Protein AF-S3ZEI2-F1 (afdb_monomer_lite)

pLDDT: mean 77.8, std 20.76, range [30.23, 98.12]

Radius of gyration: 17.3 Å; chains: 1; bounding box: 40×54×41 Å

InterPro domains:
  IPR011646 KAP family P-loop domain [PF07693] (16-183)
  IPR027417 P-loop containing nucleoside triphosphate hydrolase [G3DSA:3.40.50.300] (4-187)
  IPR027417 P-loop containing nucleoside triphosphate hydrolase [SSF52540] (7-181)

Foldseek 3Di:
DCVVVLVVVVVCQVDQFNLDEAEDEDDPPPCPVVVVVVSQVVQVPDQDDLQAAADGEAEDELAAAADPVVVLVSLLVRLDPVDVPDRNPNVVVVLVVLVVVPPPDDDPPDPDDDDDPPVVSSSSSVSLLQDDDPRYHYAQEYEYEALLNHNYQLLVVVVSQSCCNPRSSHHYYYYYYLVSHDPVSSVSVVVSVD

Structure (mmCIF, N/CA/C/O backbone):
data_AF-S3ZEI2-F1
#
_entry.id   AF-S3ZEI2-F1
#
loop_
_atom_site.group_PDB
_atom_site.id
_atom_site.type_symbol
_atom_site.label_atom_id
_atom_site.label_alt_id
_atom_site.label_comp_id
_atom_site.label_asym_id
_atom_site.label_entity_id
_atom_site.label_seq_id
_atom_site.pdbx_PDB_ins_code
_atom_site.Cartn_x
_atom_site.Cartn_y
_atom_site.Cartn_z
_atom_site.occupancy
_atom_site.B_iso_or_equiv
_atom_site.auth_seq_id
_atom_site.auth_comp_id
_atom_site.auth_asym_id
_atom_site.auth_atom_id
_atom_site.pdbx_PDB_model_num
ATOM 1 N N . MET A 1 1 ? 5.256 -22.773 3.264 1.00 59.56 1 MET A N 1
ATOM 2 C CA . MET A 1 1 ? 3.891 -22.680 3.836 1.00 59.56 1 MET A CA 1
ATOM 3 C C . MET A 1 1 ? 3.482 -21.210 3.737 1.00 59.56 1 MET A C 1
ATOM 5 O O . MET A 1 1 ? 4.326 -20.391 4.069 1.00 59.56 1 MET A O 1
ATOM 9 N N . ASN A 1 2 ? 2.295 -20.897 3.192 1.00 77.00 2 ASN A N 1
ATOM 10 C CA . ASN A 1 2 ? 1.832 -19.615 2.583 1.00 77.00 2 ASN A CA 1
ATOM 11 C C . ASN A 1 2 ? 1.878 -19.539 1.041 1.00 77.00 2 ASN A C 1
ATOM 13 O O . ASN A 1 2 ? 1.745 -18.453 0.486 1.00 77.00 2 ASN A O 1
ATOM 17 N N . THR A 1 3 ? 2.010 -20.669 0.335 1.00 86.50 3 THR A N 1
ATOM 18 C CA . THR A 1 3 ? 2.003 -20.697 -1.143 1.00 86.50 3 THR A CA 1
ATOM 19 C C . THR A 1 3 ? 0.732 -20.087 -1.726 1.00 86.50 3 THR A C 1
ATOM 21 O O . THR A 1 3 ? 0.837 -19.213 -2.565 1.00 86.50 3 THR A O 1
ATOM 24 N N . LEU A 1 4 ? -0.443 -20.398 -1.169 1.00 92.75 4 LEU A N 1
ATOM 25 C CA . LEU A 1 4 ? -1.720 -19.840 -1.636 1.00 92.75 4 LEU A CA 1
ATOM 26 C C . LEU A 1 4 ? -1.771 -18.302 -1.622 1.00 92.75 4 LEU A C 1
ATOM 28 O O . LEU A 1 4 ? -2.333 -17.702 -2.531 1.00 92.75 4 LEU A O 1
ATOM 32 N N . ILE A 1 5 ? -1.187 -17.659 -0.603 1.00 94.62 5 ILE A N 1
ATOM 33 C CA . ILE A 1 5 ? -1.159 -16.190 -0.518 1.00 94.62 5 ILE A CA 1
ATOM 34 C C . ILE A 1 5 ? -0.218 -15.632 -1.585 1.00 94.62 5 ILE A C 1
ATOM 36 O O . ILE A 1 5 ? -0.552 -14.659 -2.250 1.00 94.62 5 ILE A O 1
ATOM 40 N N . LEU A 1 6 ? 0.948 -16.254 -1.768 1.00 94.75 6 LEU A N 1
ATOM 41 C CA . LEU A 1 6 ? 1.910 -15.841 -2.788 1.00 94.75 6 LEU A CA 1
ATOM 42 C C . LEU A 1 6 ? 1.354 -16.042 -4.202 1.00 94.75 6 LEU A C 1
ATOM 44 O O . LEU A 1 6 ? 1.485 -15.145 -5.028 1.00 94.75 6 LEU A O 1
ATOM 48 N N . ASP A 1 7 ? 0.694 -17.170 -4.458 1.00 95.00 7 ASP A N 1
ATOM 49 C CA . ASP A 1 7 ? 0.053 -17.487 -5.735 1.00 95.00 7 ASP A CA 1
ATOM 50 C C . ASP A 1 7 ? -1.054 -16.477 -6.048 1.00 95.00 7 ASP A C 1
ATOM 52 O O . ASP A 1 7 ? -1.112 -15.947 -7.158 1.00 95.00 7 ASP A O 1
ATOM 56 N N . PHE A 1 8 ? -1.870 -16.130 -5.047 1.00 95.62 8 PHE A N 1
ATOM 57 C CA . PHE A 1 8 ? -2.861 -15.066 -5.178 1.00 95.62 8 PHE A CA 1
ATOM 58 C C . PHE A 1 8 ? -2.205 -13.716 -5.491 1.00 95.62 8 PHE A C 1
ATOM 60 O O . PHE A 1 8 ? -2.627 -13.047 -6.425 1.00 95.62 8 PHE A O 1
ATOM 67 N N . LEU A 1 9 ? -1.162 -13.310 -4.756 1.00 95.75 9 LEU A N 1
ATOM 68 C CA . LEU A 1 9 ? -0.471 -12.037 -5.000 1.00 95.75 9 LEU A CA 1
ATOM 69 C C . LEU A 1 9 ? 0.182 -11.987 -6.387 1.00 95.75 9 LEU A C 1
ATOM 71 O O . LEU A 1 9 ? 0.226 -10.925 -7.002 1.00 95.75 9 LEU A O 1
ATOM 75 N N . ASN A 1 10 ? 0.682 -13.120 -6.885 1.00 94.19 10 ASN A N 1
ATOM 76 C CA . ASN A 1 10 ? 1.213 -13.241 -8.243 1.00 94.19 10 ASN A CA 1
ATOM 77 C C . ASN A 1 10 ? 0.100 -13.044 -9.274 1.00 94.19 10 ASN A C 1
ATOM 79 O O . ASN A 1 10 ? 0.191 -12.134 -10.087 1.00 94.19 10 ASN A O 1
ATOM 83 N N . SER A 1 11 ? -0.978 -13.824 -9.169 1.00 94.12 11 SER A N 1
ATOM 84 C CA . SER A 1 11 ? -2.125 -13.708 -10.072 1.00 94.12 11 SER A CA 1
ATOM 85 C C . SER A 1 11 ? -2.772 -12.326 -10.017 1.00 94.12 11 SER A C 1
ATOM 87 O O . SER A 1 11 ? -3.274 -11.852 -11.031 1.00 94.12 11 SER A O 1
ATOM 89 N N . TYR A 1 12 ? -2.790 -11.695 -8.842 1.00 95.12 12 TYR A N 1
ATOM 90 C CA . TYR A 1 12 ? -3.303 -10.347 -8.675 1.00 95.12 12 TYR A CA 1
ATOM 91 C C . TYR A 1 12 ? -2.400 -9.343 -9.385 1.00 95.12 12 TYR A C 1
ATOM 93 O O . TYR A 1 12 ? -2.922 -8.557 -10.150 1.00 95.12 12 TYR A O 1
ATOM 101 N N . ALA A 1 13 ? -1.074 -9.412 -9.219 1.00 92.00 13 ALA A N 1
ATOM 102 C CA . ALA A 1 13 ? -0.134 -8.524 -9.911 1.00 92.00 13 ALA A CA 1
ATOM 103 C C . ALA A 1 13 ? -0.146 -8.668 -11.447 1.00 92.00 13 ALA A C 1
ATOM 105 O O . ALA A 1 13 ? 0.191 -7.711 -12.142 1.00 92.00 13 ALA A O 1
ATOM 106 N N . ASP A 1 14 ? -0.529 -9.839 -11.963 1.00 90.00 14 ASP A N 1
ATOM 107 C CA . ASP A 1 14 ? -0.661 -10.101 -13.402 1.00 90.00 14 ASP A CA 1
ATOM 108 C C . ASP A 1 14 ? -2.002 -9.594 -13.982 1.00 90.00 14 ASP A C 1
ATOM 110 O O . ASP A 1 14 ? -2.184 -9.568 -15.202 1.00 90.00 14 ASP A O 1
ATOM 114 N N . ASN A 1 15 ? -2.955 -9.179 -13.137 1.00 87.94 15 ASN A N 1
ATOM 115 C CA . ASN A 1 15 ? -4.236 -8.640 -13.588 1.00 87.94 15 ASN A CA 1
ATOM 116 C C . ASN A 1 15 ? -4.053 -7.227 -14.167 1.00 87.94 15 ASN A C 1
ATOM 118 O O . ASN A 1 15 ? -3.676 -6.286 -13.485 1.00 87.94 15 ASN A O 1
ATOM 122 N N . THR A 1 16 ? -4.382 -7.015 -15.438 1.00 80.88 16 THR A N 1
ATOM 123 C CA . THR A 1 16 ? -4.197 -5.700 -16.079 1.00 80.88 16 THR A CA 1
ATOM 124 C C . THR A 1 16 ? -5.147 -4.606 -15.569 1.00 80.88 16 THR A C 1
ATOM 126 O O . THR A 1 16 ? -4.925 -3.422 -15.834 1.00 80.88 16 THR A O 1
ATOM 129 N N . ASN A 1 17 ? -6.233 -4.979 -14.888 1.00 80.69 17 ASN A N 1
ATOM 130 C CA . ASN A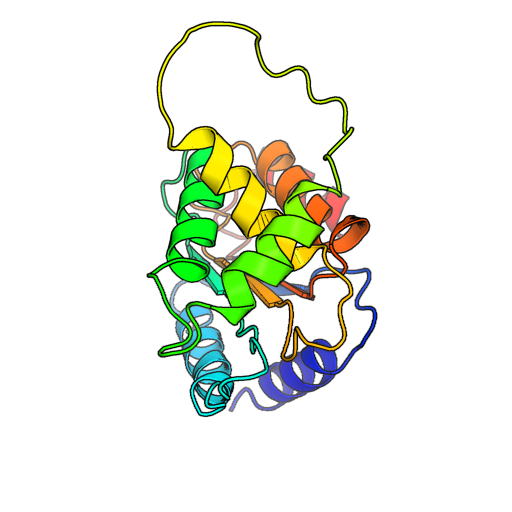 1 17 ? -7.253 -4.053 -14.399 1.00 80.69 17 ASN A CA 1
ATOM 131 C C . ASN A 1 17 ? -7.830 -4.565 -13.066 1.00 80.69 17 ASN A C 1
ATOM 133 O O . ASN A 1 17 ? -8.882 -5.209 -13.068 1.00 80.69 17 ASN A O 1
ATOM 137 N N . PRO A 1 18 ? -7.133 -4.342 -11.936 1.00 81.19 18 PRO A N 1
ATOM 138 C CA . PRO A 1 18 ? -7.527 -4.904 -10.653 1.00 81.19 18 PRO A CA 1
ATOM 139 C C . PRO A 1 18 ? -8.887 -4.400 -10.174 1.00 81.19 18 PRO A C 1
ATOM 141 O O . PRO A 1 18 ? -9.652 -5.216 -9.696 1.00 81.19 18 PRO A O 1
ATOM 144 N N . GLN A 1 19 ? -9.225 -3.110 -10.306 1.00 88.12 19 GLN A N 1
ATOM 145 C CA . GLN A 1 19 ? -10.505 -2.503 -9.863 1.00 88.12 19 GLN A CA 1
ATOM 146 C C . GLN A 1 19 ? -10.908 -2.719 -8.389 1.00 88.12 19 GLN A C 1
ATOM 148 O O . GLN A 1 19 ? -11.957 -2.244 -7.970 1.00 88.12 19 GLN A O 1
ATOM 153 N N . TYR A 1 20 ? -10.094 -3.407 -7.592 1.00 92.69 20 TYR A N 1
ATOM 154 C CA . TYR A 1 20 ? -10.297 -3.623 -6.165 1.00 92.69 20 TYR A CA 1
ATOM 155 C C . TYR A 1 20 ? -8.954 -3.622 -5.437 1.00 92.69 20 TYR A C 1
ATOM 157 O O . TYR A 1 20 ? -7.922 -3.970 -6.021 1.00 92.69 20 TYR A O 1
ATOM 165 N N . ALA A 1 21 ? -8.976 -3.279 -4.149 1.00 94.62 21 ALA A N 1
ATOM 166 C CA . ALA A 1 21 ? -7.865 -3.490 -3.224 1.00 94.62 21 ALA A CA 1
ATOM 167 C C . ALA A 1 21 ? -8.009 -4.832 -2.491 1.00 94.62 21 ALA A C 1
ATOM 169 O O . ALA A 1 21 ? -9.107 -5.361 -2.322 1.00 94.62 21 ALA A O 1
ATOM 170 N N . VAL A 1 22 ? -6.894 -5.379 -2.011 1.00 95.62 22 VAL A N 1
ATOM 171 C CA . VAL A 1 22 ? -6.867 -6.625 -1.235 1.00 95.62 22 VAL A CA 1
ATOM 172 C C . VAL A 1 22 ? -6.372 -6.348 0.172 1.00 95.62 22 VAL A C 1
ATOM 174 O O . VAL A 1 22 ? -5.346 -5.703 0.354 1.00 95.62 22 VAL A O 1
ATOM 177 N N . MET A 1 23 ? -7.041 -6.906 1.182 1.00 95.50 23 MET A N 1
ATOM 178 C CA . MET A 1 23 ? -6.566 -6.828 2.562 1.00 95.50 23 MET A CA 1
ATOM 179 C C . MET A 1 23 ? -5.891 -8.131 3.016 1.00 95.50 23 MET A C 1
ATOM 181 O O . MET A 1 23 ? -6.538 -9.174 3.137 1.00 95.50 23 MET A O 1
ATOM 185 N N . LEU A 1 24 ? -4.600 -8.067 3.352 1.00 96.44 24 LEU A N 1
ATOM 186 C CA . LEU A 1 24 ? -3.887 -9.135 4.051 1.00 96.44 24 LEU A CA 1
ATOM 187 C C . LEU A 1 24 ? -4.070 -8.972 5.565 1.00 96.44 24 LEU A C 1
ATOM 189 O O . LEU A 1 24 ? -3.348 -8.231 6.235 1.00 96.44 24 LEU A O 1
ATOM 193 N N . LYS A 1 25 ? -5.038 -9.710 6.111 1.00 94.06 25 LYS A N 1
ATOM 194 C CA . LYS A 1 25 ? -5.362 -9.702 7.542 1.00 94.06 25 LYS A CA 1
ATOM 195 C C . LYS A 1 25 ? -4.624 -10.782 8.329 1.00 94.06 25 LYS A C 1
ATOM 197 O O . LYS A 1 25 ? -4.386 -11.888 7.844 1.00 94.06 25 LYS A O 1
ATOM 202 N N . GLY A 1 26 ? -4.333 -10.494 9.593 1.00 94.19 26 GLY A N 1
ATOM 203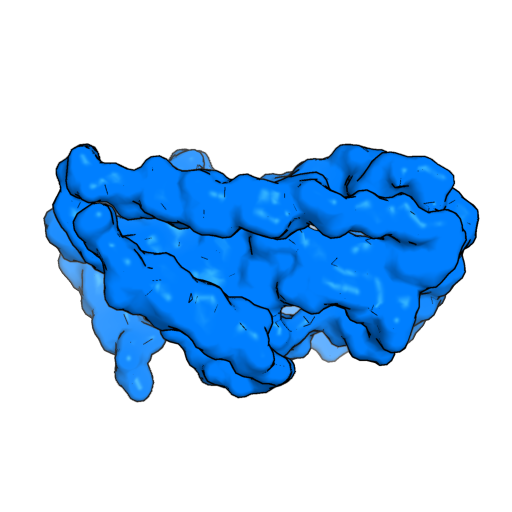 C CA . GLY A 1 26 ? -3.776 -11.471 10.529 1.00 94.19 26 GLY A CA 1
ATOM 204 C C . GLY A 1 26 ? -3.273 -10.821 11.809 1.00 94.19 26 GLY A C 1
ATOM 205 O O . GLY A 1 26 ? -3.044 -9.614 11.841 1.00 94.19 26 GLY A O 1
ATOM 206 N N . LYS A 1 27 ? -3.071 -11.625 12.856 1.00 96.25 27 LYS A N 1
ATOM 207 C CA . LYS A 1 27 ? -2.607 -11.128 14.157 1.00 96.25 27 LYS A CA 1
ATOM 208 C C . LYS A 1 27 ? -1.249 -10.424 14.055 1.00 96.25 27 LYS A C 1
ATOM 210 O O . LYS A 1 27 ? -0.429 -10.743 13.188 1.00 96.25 27 LYS A O 1
ATOM 215 N N . TRP A 1 28 ? -0.966 -9.493 14.955 1.00 95.75 28 TRP A N 1
ATOM 216 C CA . TRP A 1 28 ? 0.403 -9.005 15.145 1.00 95.75 28 TRP A CA 1
ATOM 217 C C . TRP A 1 28 ? 1.391 -10.156 15.381 1.00 95.75 28 TRP A C 1
ATOM 219 O O . TRP A 1 28 ? 1.065 -11.170 15.995 1.00 95.75 28 TRP A O 1
ATOM 229 N N . GLY A 1 29 ? 2.599 -10.017 14.829 1.00 94.69 29 GLY A N 1
ATOM 230 C CA . GLY A 1 29 ? 3.655 -11.027 14.940 1.00 94.69 29 GLY A CA 1
ATOM 231 C C . GLY A 1 29 ? 3.486 -12.277 14.063 1.00 94.69 29 GLY A C 1
ATOM 232 O O . GLY A 1 29 ? 4.387 -13.108 14.054 1.00 94.69 29 GLY A O 1
ATOM 233 N N . CYS A 1 30 ? 2.408 -12.425 13.276 1.00 95.25 30 CYS A N 1
ATOM 234 C CA . CYS A 1 30 ? 2.229 -13.611 12.420 1.00 95.25 30 CYS A CA 1
ATOM 235 C C . CYS A 1 30 ? 3.037 -13.594 11.104 1.00 95.25 30 CYS A C 1
ATOM 237 O O . CYS A 1 30 ? 2.946 -14.535 10.319 1.00 95.25 30 CYS A O 1
ATOM 239 N N . GLY A 1 31 ? 3.817 -12.535 10.849 1.00 95.81 31 GLY A N 1
ATOM 240 C CA . GLY A 1 31 ? 4.731 -12.457 9.705 1.00 95.81 31 GLY A CA 1
ATOM 241 C C . GLY A 1 31 ? 4.172 -11.830 8.421 1.00 95.81 31 GLY A C 1
ATOM 242 O O . GLY A 1 31 ? 4.797 -11.993 7.379 1.00 95.81 31 GLY A O 1
ATOM 243 N N . LYS A 1 32 ? 3.051 -11.090 8.459 1.00 96.56 32 LYS A N 1
ATOM 244 C CA . LYS A 1 32 ? 2.452 -10.427 7.270 1.00 96.56 32 LYS A CA 1
ATOM 245 C C . LYS A 1 32 ? 3.444 -9.532 6.517 1.00 96.56 32 LYS A C 1
ATOM 247 O O . LYS A 1 32 ? 3.689 -9.734 5.331 1.00 96.56 32 LYS A O 1
ATOM 252 N N . THR A 1 33 ? 4.069 -8.599 7.234 1.00 96.81 33 THR A N 1
ATOM 253 C CA . THR A 1 33 ? 5.086 -7.687 6.695 1.00 96.81 33 THR A CA 1
ATOM 254 C C . THR A 1 33 ? 6.280 -8.448 6.129 1.00 96.81 33 THR A C 1
ATOM 256 O O . THR A 1 33 ? 6.782 -8.110 5.063 1.00 96.81 33 THR A O 1
ATOM 259 N N . HIS A 1 34 ? 6.723 -9.507 6.817 1.00 96.19 34 HIS A N 1
ATOM 260 C CA . HIS A 1 34 ? 7.823 -10.344 6.341 1.00 96.19 34 HIS A CA 1
ATOM 261 C C . HIS A 1 34 ? 7.456 -11.044 5.026 1.00 96.19 34 HIS A C 1
ATOM 263 O O . HIS A 1 34 ? 8.206 -10.946 4.062 1.00 96.19 34 HIS A O 1
ATOM 269 N N . LEU A 1 35 ? 6.269 -11.656 4.946 1.00 96.69 35 LEU A N 1
ATOM 270 C CA . LEU A 1 35 ? 5.768 -12.319 3.740 1.00 96.69 35 LEU A CA 1
ATOM 271 C C . LEU A 1 35 ? 5.737 -11.375 2.531 1.00 96.69 35 LEU A C 1
ATOM 273 O O . LEU A 1 35 ? 6.213 -11.741 1.459 1.00 96.69 35 LEU A O 1
ATOM 277 N N . ILE A 1 36 ? 5.204 -10.163 2.705 1.00 95.88 36 ILE A N 1
ATOM 278 C CA . ILE A 1 36 ? 5.086 -9.191 1.612 1.00 95.88 36 ILE A CA 1
ATOM 279 C C . ILE A 1 36 ? 6.450 -8.632 1.199 1.00 95.88 36 ILE A C 1
ATOM 281 O O . ILE A 1 36 ? 6.711 -8.491 0.005 1.00 95.88 36 ILE A O 1
ATOM 285 N N . LYS A 1 37 ? 7.353 -8.375 2.153 1.00 94.50 37 LYS A N 1
ATOM 286 C CA . LYS A 1 37 ? 8.726 -7.956 1.837 1.00 94.50 37 LYS A CA 1
ATOM 287 C C . LYS A 1 37 ? 9.492 -9.041 1.081 1.00 94.50 37 LYS A C 1
ATOM 289 O O . LYS A 1 37 ? 10.174 -8.714 0.117 1.00 94.50 37 LYS A O 1
ATOM 294 N N . GLU A 1 38 ? 9.350 -10.313 1.457 1.00 94.12 38 GLU A N 1
ATOM 295 C CA . GLU A 1 38 ? 9.940 -11.425 0.697 1.00 94.12 38 GLU A CA 1
ATOM 296 C C . GLU A 1 38 ? 9.322 -11.552 -0.702 1.00 94.12 38 GLU A C 1
ATOM 298 O O . GLU A 1 38 ? 10.053 -11.697 -1.679 1.00 94.12 38 GLU A O 1
ATOM 303 N N . TRP A 1 39 ? 7.995 -11.426 -0.830 1.00 94.62 39 TRP A N 1
ATOM 304 C CA . TRP A 1 39 ? 7.323 -11.421 -2.133 1.00 94.62 39 TRP A CA 1
ATOM 305 C C . TRP A 1 39 ? 7.820 -10.282 -3.031 1.00 94.62 39 TRP A C 1
ATOM 307 O O . TRP A 1 39 ? 8.070 -10.508 -4.213 1.00 94.62 39 TRP A O 1
ATOM 317 N N . LYS A 1 40 ? 8.032 -9.082 -2.475 1.00 91.75 40 LYS A N 1
ATOM 318 C CA . LYS A 1 40 ? 8.531 -7.911 -3.211 1.00 91.75 40 LYS A CA 1
ATOM 319 C C . LYS A 1 40 ? 9.919 -8.143 -3.823 1.00 91.75 40 LYS A C 1
ATOM 321 O O . LYS A 1 40 ? 10.174 -7.651 -4.920 1.00 91.75 40 LYS A O 1
ATOM 326 N N . LYS A 1 41 ? 10.793 -8.929 -3.181 1.00 90.19 41 LYS A N 1
ATOM 327 C CA . LYS A 1 41 ? 12.166 -9.169 -3.673 1.00 90.19 41 LYS A CA 1
ATOM 328 C C . LYS A 1 41 ? 12.227 -9.775 -5.073 1.00 90.19 41 LYS A C 1
ATOM 330 O O . LYS A 1 41 ? 13.205 -9.571 -5.786 1.00 90.19 41 LYS A O 1
ATOM 335 N N . LYS A 1 42 ? 11.183 -10.488 -5.514 1.00 87.19 42 LYS A N 1
ATOM 336 C CA . LYS A 1 42 ? 11.135 -11.054 -6.874 1.00 87.19 42 LYS A CA 1
ATOM 337 C C . LYS A 1 42 ? 11.158 -9.978 -7.972 1.00 87.19 42 LYS A C 1
ATOM 339 O O . LYS A 1 42 ? 11.526 -10.278 -9.101 1.00 87.19 42 LYS A O 1
ATOM 344 N N . PHE A 1 43 ? 10.781 -8.742 -7.639 1.00 85.31 43 PHE A N 1
ATOM 345 C CA . PHE A 1 43 ? 10.785 -7.603 -8.556 1.00 85.31 43 PHE A CA 1
ATOM 346 C C . PHE A 1 43 ? 12.108 -6.824 -8.535 1.00 85.31 43 PHE A C 1
ATOM 348 O O . PHE A 1 43 ? 12.302 -5.925 -9.347 1.00 85.31 43 PHE A O 1
ATOM 355 N N . ASP A 1 44 ? 13.048 -7.154 -7.645 1.00 77.19 44 ASP A N 1
ATOM 356 C CA . ASP A 1 44 ? 14.307 -6.411 -7.544 1.00 77.19 44 ASP A CA 1
ATOM 357 C C . ASP A 1 44 ? 15.246 -6.701 -8.734 1.00 77.19 44 ASP A C 1
ATOM 359 O O . ASP A 1 44 ? 16.041 -5.835 -9.096 1.00 77.19 44 ASP A O 1
ATOM 363 N N . GLY A 1 45 ? 15.104 -7.865 -9.387 1.00 64.25 45 GLY A N 1
ATOM 364 C CA . GLY A 1 45 ? 15.968 -8.342 -10.478 1.00 64.25 45 GLY A CA 1
ATOM 365 C C . GLY A 1 45 ? 15.654 -7.830 -11.890 1.00 64.25 45 GLY A C 1
ATOM 366 O O . GLY A 1 45 ? 16.412 -8.127 -12.811 1.00 64.25 45 GLY A O 1
ATOM 367 N N . THR A 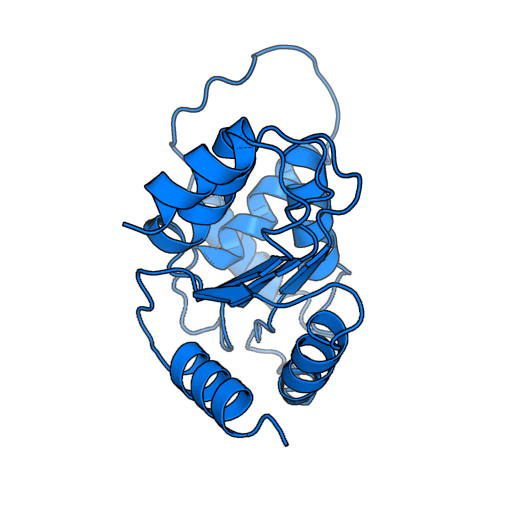1 46 ? 14.572 -7.073 -12.097 1.00 60.09 46 THR A N 1
ATOM 368 C CA . THR A 1 46 ? 14.305 -6.427 -13.391 1.00 60.09 46 THR A CA 1
ATOM 369 C C . THR A 1 46 ? 15.195 -5.189 -13.507 1.00 60.09 46 THR A C 1
ATOM 371 O O . THR A 1 46 ? 15.005 -4.212 -12.774 1.00 60.09 46 THR A O 1
ATOM 374 N N . ALA A 1 47 ? 16.225 -5.274 -14.350 1.00 56.19 47 ALA A N 1
ATOM 375 C CA . ALA A 1 47 ? 17.143 -4.172 -14.609 1.00 56.19 47 ALA A CA 1
ATOM 376 C C . ALA A 1 47 ? 16.511 -3.173 -15.580 1.00 56.19 47 ALA A C 1
ATOM 378 O O . ALA A 1 47 ? 15.919 -3.568 -16.583 1.00 56.19 47 ALA A O 1
ATOM 379 N N . ASP A 1 48 ? 16.677 -1.890 -15.281 1.00 58.78 48 ASP A N 1
ATOM 380 C CA . ASP A 1 48 ? 16.281 -0.809 -16.172 1.00 58.78 48 ASP A CA 1
ATOM 381 C C . ASP A 1 48 ? 17.177 -0.811 -17.415 1.00 58.78 48 ASP A C 1
ATOM 383 O O . ASP A 1 48 ? 18.397 -0.996 -17.323 1.00 58.78 48 ASP A O 1
ATOM 387 N N . THR A 1 49 ? 16.577 -0.621 -18.586 1.00 57.31 49 THR A N 1
ATOM 388 C CA . THR A 1 49 ? 17.313 -0.342 -19.822 1.00 57.31 49 THR A CA 1
ATOM 389 C C . THR A 1 49 ? 17.374 1.172 -20.039 1.00 57.31 49 THR A C 1
ATOM 391 O O . THR A 1 49 ? 16.656 1.944 -19.399 1.00 57.31 49 THR A O 1
ATOM 394 N N . ASP A 1 50 ? 18.230 1.634 -20.953 1.00 58.22 50 ASP A N 1
ATOM 395 C CA . ASP A 1 50 ? 18.348 3.068 -21.266 1.00 58.22 50 ASP A CA 1
ATOM 396 C C . ASP A 1 50 ? 17.073 3.661 -21.926 1.00 58.22 50 ASP A C 1
ATOM 398 O O . ASP A 1 50 ? 17.000 4.873 -22.146 1.00 58.22 50 ASP A O 1
ATOM 402 N N . GLU A 1 51 ? 16.066 2.831 -22.226 1.00 60.50 51 GLU A N 1
ATOM 403 C CA . GLU A 1 51 ? 14.859 3.190 -22.986 1.00 60.50 51 GLU A CA 1
ATOM 404 C C . GLU A 1 51 ? 13.541 2.978 -22.215 1.00 60.50 51 GLU A C 1
ATOM 406 O O . GLU A 1 51 ? 12.506 3.471 -22.658 1.00 60.50 51 GLU A O 1
ATOM 411 N N . GLU A 1 52 ? 13.553 2.299 -21.060 1.00 65.88 52 GLU A N 1
ATOM 412 C CA . GLU A 1 52 ? 12.333 1.934 -20.323 1.00 65.88 52 GLU A CA 1
ATOM 413 C C . GLU A 1 52 ? 12.460 2.184 -18.812 1.00 65.88 52 GLU A C 1
ATOM 415 O O . GLU A 1 52 ? 13.520 2.002 -18.212 1.00 65.88 52 GLU A O 1
ATOM 420 N N . ILE A 1 53 ? 11.349 2.577 -18.182 1.00 69.88 53 ILE A N 1
ATOM 421 C CA . ILE A 1 53 ? 11.221 2.698 -16.721 1.00 69.88 53 ILE A CA 1
ATOM 422 C C . ILE A 1 53 ? 10.446 1.479 -16.226 1.00 69.88 53 ILE A C 1
ATOM 424 O O . ILE A 1 53 ? 9.306 1.282 -16.643 1.00 69.88 53 ILE A O 1
ATOM 428 N N . THR A 1 54 ? 11.016 0.677 -15.322 1.00 77.00 54 THR A N 1
ATOM 429 C CA . THR A 1 54 ? 10.315 -0.499 -14.777 1.00 77.00 54 THR A CA 1
ATOM 430 C C . THR A 1 54 ? 9.781 -0.230 -13.377 1.00 77.00 54 THR A C 1
ATOM 432 O O . THR A 1 54 ? 10.526 -0.302 -12.411 1.00 77.00 54 THR A O 1
ATOM 435 N N . LEU A 1 55 ? 8.475 0.000 -13.232 1.00 80.31 55 LEU A N 1
ATOM 436 C CA . LEU A 1 55 ? 7.842 0.153 -11.922 1.00 80.31 55 LEU A CA 1
ATOM 437 C C . LEU A 1 55 ? 7.879 -1.154 -11.114 1.00 80.31 55 LEU A C 1
ATOM 439 O O . LEU A 1 55 ? 7.455 -2.219 -11.572 1.00 80.31 55 LEU A O 1
ATOM 443 N N . LYS A 1 56 ? 8.353 -1.050 -9.875 1.00 85.94 56 LYS A N 1
ATOM 444 C CA . LYS A 1 56 ? 8.360 -2.112 -8.866 1.00 85.94 56 LYS A CA 1
ATOM 445 C C . LYS A 1 56 ? 7.286 -1.829 -7.812 1.00 85.94 56 LYS A C 1
ATOM 447 O O . LYS A 1 56 ? 6.919 -0.668 -7.623 1.00 85.94 56 LYS A O 1
ATOM 452 N N . PRO A 1 57 ? 6.802 -2.856 -7.085 1.00 91.50 57 PRO A N 1
ATOM 453 C CA . PRO A 1 57 ? 5.884 -2.630 -5.979 1.00 91.50 57 PRO A CA 1
ATOM 454 C C . PRO A 1 57 ? 6.465 -1.669 -4.947 1.00 91.50 57 PRO A C 1
ATOM 456 O O . PRO A 1 57 ? 7.645 -1.754 -4.618 1.00 91.50 57 PRO A O 1
ATOM 459 N N . ILE A 1 58 ? 5.632 -0.801 -4.395 1.00 92.00 58 ILE A N 1
ATOM 460 C CA . ILE A 1 58 ? 6.023 0.199 -3.405 1.00 92.00 58 ILE A CA 1
ATOM 461 C C . ILE A 1 58 ? 5.462 -0.229 -2.060 1.00 92.00 58 ILE A C 1
ATOM 463 O O . ILE A 1 58 ? 4.273 -0.519 -1.944 1.00 92.00 58 ILE A O 1
ATOM 467 N N . TYR A 1 59 ? 6.324 -0.292 -1.049 1.00 95.19 59 TYR A N 1
ATOM 468 C CA . TYR A 1 59 ? 5.927 -0.606 0.318 1.00 95.19 59 TYR A CA 1
ATOM 469 C C . TYR A 1 59 ? 5.933 0.667 1.156 1.00 95.19 59 TYR A C 1
ATOM 471 O O . TYR A 1 59 ? 6.964 1.323 1.273 1.00 95.19 59 TYR A O 1
ATOM 479 N N . ILE A 1 60 ? 4.797 0.973 1.776 1.00 96.00 60 ILE A N 1
ATOM 480 C CA . ILE A 1 60 ? 4.608 2.110 2.666 1.00 96.00 60 ILE A CA 1
ATOM 481 C C . ILE A 1 60 ? 4.133 1.573 4.014 1.00 96.00 60 ILE A C 1
ATOM 483 O O . ILE A 1 60 ? 3.096 0.919 4.096 1.00 96.00 60 ILE A O 1
ATOM 487 N N . SER A 1 61 ? 4.876 1.858 5.083 1.00 96.94 61 SER A N 1
ATOM 488 C CA . SER A 1 61 ? 4.353 1.689 6.443 1.00 96.94 61 SER A CA 1
ATOM 489 C C . SER A 1 61 ? 3.654 2.982 6.842 1.00 96.94 61 SER A C 1
ATOM 491 O O . SER A 1 61 ? 4.284 4.037 6.830 1.00 96.94 61 SER A O 1
ATOM 493 N N . THR A 1 62 ? 2.371 2.904 7.192 1.00 97.25 62 THR A N 1
ATOM 494 C CA . THR A 1 62 ? 1.578 4.046 7.670 1.00 97.25 62 THR A CA 1
ATOM 495 C C . THR A 1 62 ? 1.738 4.285 9.170 1.00 97.25 62 THR A C 1
ATOM 497 O O . THR A 1 62 ? 1.079 5.158 9.734 1.00 97.25 62 THR A O 1
ATOM 500 N N . TYR A 1 63 ? 2.605 3.513 9.831 1.00 96.88 63 TYR A N 1
ATOM 501 C CA . TYR A 1 63 ? 2.873 3.619 11.259 1.00 96.88 63 TYR A CA 1
ATOM 502 C C . TYR A 1 63 ? 3.280 5.047 11.638 1.00 96.88 63 TYR A C 1
ATOM 504 O O . TYR A 1 63 ? 4.313 5.546 11.192 1.00 96.88 63 TYR A O 1
ATOM 512 N N . GLY A 1 64 ? 2.489 5.681 12.503 1.00 96.94 64 GLY A N 1
ATOM 513 C CA . GLY A 1 64 ? 2.787 7.009 13.036 1.00 96.94 64 GLY A CA 1
ATOM 514 C C . GLY A 1 64 ? 2.692 8.159 12.030 1.00 96.94 64 GLY A C 1
ATOM 515 O O . GLY A 1 64 ? 3.040 9.272 12.401 1.00 96.94 64 GLY A O 1
ATOM 516 N N . MET A 1 65 ? 2.236 7.917 10.795 1.00 96.88 65 MET A N 1
ATOM 517 C CA . MET A 1 65 ? 1.926 8.989 9.842 1.00 96.88 65 MET A CA 1
ATOM 518 C C . MET A 1 65 ? 0.650 9.699 10.281 1.00 96.88 65 MET A C 1
ATOM 520 O O . MET A 1 65 ? -0.333 9.024 10.600 1.00 96.88 65 MET A O 1
ATOM 524 N N . ASP A 1 66 ? 0.668 11.029 10.297 1.00 95.56 66 ASP A N 1
ATOM 525 C CA . ASP A 1 66 ? -0.438 11.858 10.793 1.00 95.56 66 ASP A CA 1
ATOM 526 C C . ASP A 1 66 ? -1.112 12.697 9.708 1.00 95.56 66 ASP A C 1
ATOM 528 O O . ASP A 1 66 ? -2.182 13.260 9.940 1.00 95.56 66 ASP A O 1
ATOM 532 N N . SER A 1 67 ? -0.549 12.706 8.500 1.00 93.12 67 SER A N 1
ATOM 533 C CA . SER A 1 67 ? -1.127 13.399 7.359 1.00 93.12 67 SER A CA 1
ATOM 534 C C . SER A 1 67 ? -1.010 12.592 6.069 1.00 93.12 67 SER A C 1
ATOM 536 O O . SER A 1 67 ? -0.054 11.847 5.839 1.00 93.12 67 SER A O 1
ATOM 538 N N . VAL A 1 68 ? -1.954 12.801 5.146 1.00 90.25 68 VAL A N 1
ATOM 539 C CA . VAL A 1 68 ? -1.858 12.259 3.778 1.00 90.25 68 VAL A CA 1
ATOM 540 C C . VAL A 1 68 ? -0.555 12.700 3.096 1.00 90.25 68 VAL A C 1
ATOM 542 O O . VAL A 1 68 ? -0.015 11.986 2.249 1.00 90.25 68 VAL A O 1
ATOM 545 N N . ASN A 1 69 ? -0.012 13.860 3.473 1.00 86.50 69 ASN A N 1
ATOM 546 C CA . ASN A 1 69 ? 1.251 14.353 2.940 1.00 86.50 69 ASN A CA 1
ATOM 547 C C . ASN A 1 69 ? 2.458 13.488 3.349 1.00 86.50 69 ASN A C 1
ATOM 549 O O . ASN A 1 69 ? 3.374 13.325 2.540 1.00 86.50 69 ASN A O 1
ATOM 553 N N . ASP A 1 70 ? 2.450 12.876 4.536 1.00 91.62 70 ASP A N 1
ATOM 554 C CA . ASP A 1 70 ? 3.495 11.926 4.945 1.00 91.62 70 ASP A CA 1
ATOM 555 C C . ASP A 1 70 ? 3.509 10.697 4.039 1.00 91.62 70 ASP A C 1
ATOM 557 O O . ASP A 1 70 ? 4.571 10.253 3.595 1.00 91.62 70 ASP A O 1
ATOM 561 N N . ILE A 1 71 ? 2.318 10.184 3.712 1.00 91.44 71 ILE A N 1
ATOM 562 C CA . ILE A 1 71 ? 2.158 9.044 2.808 1.00 91.44 71 ILE A CA 1
ATOM 563 C C . ILE A 1 71 ? 2.654 9.416 1.411 1.00 91.44 71 ILE A C 1
ATOM 565 O O . ILE A 1 71 ? 3.434 8.665 0.827 1.00 91.44 71 ILE A O 1
ATOM 569 N N . LYS A 1 72 ? 2.246 10.579 0.885 1.00 88.00 72 LYS A N 1
ATOM 570 C CA . LYS A 1 72 ? 2.726 11.083 -0.413 1.00 88.00 72 LYS A CA 1
ATOM 571 C C . LYS A 1 72 ? 4.249 11.171 -0.429 1.00 88.00 72 LYS A C 1
ATOM 573 O O . LYS A 1 72 ? 4.878 10.558 -1.279 1.00 88.00 72 LYS A O 1
ATOM 578 N N . THR A 1 73 ? 4.836 11.797 0.588 1.00 86.25 73 THR A N 1
ATOM 579 C CA . THR A 1 73 ? 6.293 11.926 0.736 1.00 86.25 73 THR A CA 1
ATOM 580 C C . THR A 1 73 ? 6.994 10.563 0.801 1.00 86.25 73 THR A C 1
ATOM 582 O O . THR A 1 73 ? 8.091 10.405 0.264 1.00 86.25 73 THR A O 1
ATOM 585 N N . ALA A 1 74 ? 6.388 9.563 1.447 1.00 89.00 74 ALA A N 1
ATOM 586 C CA . ALA A 1 74 ? 6.924 8.206 1.498 1.00 89.00 74 ALA A CA 1
ATOM 587 C C . ALA A 1 74 ? 6.859 7.501 0.134 1.00 89.00 74 ALA A C 1
ATOM 589 O O . ALA A 1 74 ? 7.850 6.899 -0.277 1.00 89.00 74 ALA A O 1
ATOM 590 N N . ILE A 1 75 ? 5.737 7.618 -0.585 1.00 87.75 75 ILE A N 1
ATOM 591 C CA . ILE A 1 75 ? 5.606 7.109 -1.958 1.00 87.75 75 ILE A CA 1
ATOM 592 C C . ILE A 1 75 ? 6.636 7.787 -2.859 1.00 87.75 75 ILE A C 1
ATOM 594 O O . ILE A 1 75 ? 7.347 7.109 -3.596 1.00 87.75 75 ILE A O 1
ATOM 598 N N . ASP A 1 76 ? 6.763 9.106 -2.754 1.00 80.12 76 ASP A N 1
ATOM 599 C CA . ASP A 1 76 ? 7.706 9.878 -3.546 1.00 80.12 76 ASP A CA 1
ATOM 600 C C . ASP A 1 76 ? 9.135 9.472 -3.244 1.00 80.12 76 ASP A C 1
ATOM 602 O O . ASP A 1 76 ? 9.914 9.358 -4.168 1.00 80.12 76 ASP A O 1
ATOM 606 N N . ARG A 1 77 ? 9.502 9.168 -1.999 1.00 81.56 77 ARG A N 1
ATOM 607 C CA . ARG A 1 77 ? 10.848 8.667 -1.678 1.00 81.56 77 ARG A CA 1
ATOM 608 C C . ARG A 1 77 ? 11.139 7.299 -2.299 1.00 81.56 77 ARG A C 1
ATOM 610 O O . ARG A 1 77 ? 12.276 7.029 -2.675 1.00 81.56 77 ARG A O 1
ATOM 617 N N . GLU A 1 78 ? 10.136 6.433 -2.387 1.00 80.62 78 GLU A N 1
ATOM 618 C CA . GLU A 1 78 ? 10.281 5.109 -3.001 1.00 80.62 78 GLU A CA 1
ATOM 619 C C . GLU A 1 78 ? 10.282 5.180 -4.537 1.00 80.62 78 GLU A C 1
ATOM 621 O O . GLU A 1 78 ? 11.002 4.426 -5.189 1.00 80.62 78 GLU A O 1
ATOM 626 N N . LEU A 1 79 ? 9.517 6.109 -5.120 1.00 75.50 79 LEU A N 1
ATOM 627 C CA . LEU A 1 79 ? 9.544 6.417 -6.555 1.00 75.50 79 LEU A CA 1
ATOM 628 C C . LEU A 1 79 ? 10.790 7.207 -6.959 1.00 75.50 79 LEU A C 1
ATOM 630 O O . LEU A 1 79 ? 11.296 7.063 -8.069 1.00 75.50 79 LEU A O 1
ATOM 634 N N . ASN A 1 80 ? 11.250 8.065 -6.060 1.00 62.34 80 ASN A N 1
ATOM 635 C CA . ASN A 1 80 ? 12.349 8.986 -6.230 1.00 62.34 80 ASN A CA 1
ATOM 636 C C . ASN A 1 80 ? 13.366 8.776 -5.120 1.00 62.34 80 ASN A C 1
ATOM 638 O O . ASN A 1 80 ? 13.421 9.479 -4.109 1.00 62.34 80 ASN A O 1
ATOM 642 N N . PRO A 1 81 ? 14.330 7.933 -5.425 1.00 53.16 81 PRO A N 1
ATOM 643 C CA . PRO A 1 81 ? 15.680 8.284 -5.098 1.00 53.16 81 PRO A CA 1
ATOM 644 C C . PRO A 1 81 ? 16.373 8.284 -6.445 1.00 53.16 81 PRO A C 1
ATOM 646 O O . PRO A 1 81 ? 16.771 7.202 -6.796 1.00 53.16 81 PRO A O 1
ATOM 649 N N . PHE A 1 82 ? 16.418 9.378 -7.237 1.00 45.03 82 PHE A N 1
ATOM 650 C CA . PHE A 1 82 ? 17.130 9.594 -8.540 1.00 45.03 82 PHE A CA 1
ATOM 651 C C . PHE A 1 82 ? 17.153 8.462 -9.622 1.00 45.03 82 PHE A C 1
ATOM 653 O O . PHE A 1 82 ? 17.814 8.604 -10.652 1.00 45.03 82 PHE A O 1
ATOM 660 N N . PHE A 1 83 ? 16.462 7.347 -9.413 1.00 49.28 83 PHE A N 1
ATOM 661 C CA . PHE A 1 83 ? 16.813 5.988 -9.843 1.00 49.28 83 PHE A CA 1
ATOM 662 C C . PHE A 1 83 ? 15.511 5.134 -9.820 1.00 49.28 83 PHE A C 1
ATOM 664 O O . PHE A 1 83 ? 14.510 5.581 -9.285 1.00 49.28 83 PHE A O 1
ATOM 671 N N . TYR A 1 84 ? 15.411 3.855 -10.176 1.00 51.25 84 TYR A N 1
ATOM 672 C CA . TYR A 1 84 ? 15.806 3.118 -11.379 1.00 51.25 84 TYR A CA 1
ATOM 673 C C . TYR A 1 84 ? 17.126 3.564 -12.025 1.00 51.25 84 TYR A C 1
ATOM 675 O O . TYR A 1 84 ? 17.196 4.536 -12.772 1.00 51.25 84 TYR A O 1
ATOM 683 N N . SER A 1 85 ? 18.244 2.949 -11.641 1.00 50.62 85 SER A N 1
ATOM 684 C CA . SER A 1 85 ? 19.590 3.479 -11.898 1.00 50.62 85 SER A CA 1
ATOM 685 C C . SER A 1 85 ? 20.004 3.483 -13.367 1.00 50.62 85 SER A C 1
ATOM 687 O O . SER A 1 85 ? 20.230 2.415 -13.916 1.00 50.62 85 SER A O 1
ATOM 689 N N . LYS A 1 86 ? 20.282 4.691 -13.898 1.00 45.81 86 LYS A N 1
ATOM 690 C CA . LYS A 1 86 ? 21.054 5.067 -15.118 1.00 45.81 86 LYS A CA 1
ATOM 691 C C . LYS A 1 86 ? 20.293 5.804 -16.232 1.00 45.81 86 LYS A C 1
ATOM 693 O O . LYS A 1 86 ? 20.954 6.355 -17.109 1.00 45.81 86 LYS A O 1
ATOM 698 N N . THR A 1 87 ? 18.979 6.004 -16.142 1.00 51.25 87 THR A N 1
ATOM 699 C CA . THR A 1 87 ? 18.194 6.537 -17.282 1.00 51.25 87 THR A CA 1
ATOM 700 C C . THR A 1 87 ? 17.693 7.985 -17.104 1.00 51.25 87 THR A C 1
ATOM 702 O O . THR A 1 87 ? 16.551 8.329 -17.393 1.00 51.25 87 THR A O 1
ATOM 705 N N . GLY A 1 88 ? 18.554 8.909 -16.662 1.00 53.12 88 GLY A N 1
ATOM 706 C CA . GLY A 1 88 ? 18.154 10.294 -16.330 1.00 53.12 88 GLY A CA 1
ATOM 707 C C . GLY A 1 88 ? 17.692 11.194 -17.500 1.00 53.12 88 GLY A C 1
ATOM 708 O O . GLY A 1 88 ? 17.160 12.280 -17.264 1.00 53.12 88 GLY A O 1
ATOM 709 N N . ARG A 1 89 ? 17.892 10.792 -18.767 1.00 50.44 89 ARG A N 1
ATOM 710 C CA . ARG A 1 89 ? 17.495 11.587 -19.955 1.00 50.44 89 ARG A CA 1
ATOM 711 C C . ARG A 1 89 ? 16.098 11.251 -20.481 1.00 50.44 89 ARG A C 1
ATOM 713 O O . ARG A 1 89 ? 15.386 12.173 -20.870 1.00 50.44 89 ARG A O 1
ATOM 720 N N . PHE A 1 90 ? 15.704 9.980 -20.453 1.00 53.34 90 PHE A N 1
ATOM 721 C CA . PHE A 1 90 ? 14.384 9.524 -20.901 1.00 53.34 90 PHE A CA 1
ATOM 722 C C . PHE A 1 90 ? 13.273 9.980 -19.941 1.00 53.34 90 PHE A C 1
ATOM 724 O O . PHE A 1 90 ? 12.238 10.499 -20.357 1.00 53.34 90 PHE A O 1
ATOM 731 N N . ILE A 1 91 ? 13.575 9.944 -18.641 1.00 55.53 91 ILE A N 1
ATOM 732 C CA . ILE A 1 91 ? 12.687 10.380 -17.558 1.00 55.53 91 ILE A CA 1
ATOM 733 C C . ILE A 1 91 ? 12.269 11.847 -17.717 1.00 55.53 91 ILE A C 1
ATOM 735 O O . ILE A 1 91 ? 11.099 12.164 -17.551 1.00 55.53 91 ILE A O 1
ATOM 739 N N . LYS A 1 92 ? 13.172 12.752 -18.130 1.00 53.59 92 LYS A N 1
ATOM 740 C CA . LYS A 1 92 ? 12.807 14.157 -18.409 1.00 53.59 92 LYS A CA 1
ATOM 741 C C . LYS A 1 92 ? 11.788 14.300 -19.544 1.00 53.59 92 LYS A C 1
ATOM 743 O O . LYS A 1 92 ? 11.104 15.317 -19.594 1.00 53.59 92 LYS A O 1
ATOM 748 N N . GLY A 1 93 ? 11.720 13.345 -20.471 1.00 54.38 93 GLY A N 1
ATOM 749 C CA . GLY A 1 93 ? 10.716 13.301 -21.534 1.00 54.38 93 GLY A CA 1
ATOM 750 C C . GLY A 1 93 ? 9.361 12.821 -21.019 1.00 54.38 93 GLY A C 1
ATOM 751 O O . GLY A 1 93 ? 8.359 13.493 -21.250 1.00 54.38 93 GLY A O 1
ATOM 752 N N . VAL A 1 94 ? 9.349 11.724 -20.255 1.00 53.81 94 VAL A N 1
ATOM 753 C CA . VAL A 1 94 ? 8.130 11.141 -19.665 1.00 53.81 94 VAL A CA 1
ATOM 754 C C . VAL A 1 94 ? 7.529 12.047 -18.587 1.00 53.81 94 VAL A C 1
ATOM 756 O O . VAL A 1 94 ? 6.334 12.311 -18.642 1.00 53.81 94 VAL A O 1
ATOM 759 N N . LEU A 1 95 ? 8.330 12.635 -17.687 1.00 55.31 95 LEU A N 1
ATOM 760 C CA . LEU A 1 95 ? 7.847 13.648 -16.731 1.00 55.31 95 LEU A CA 1
ATOM 761 C C . LEU A 1 95 ? 7.271 14.876 -17.451 1.00 55.31 95 LEU A C 1
ATOM 763 O O . LEU A 1 95 ? 6.244 15.404 -17.051 1.00 55.31 95 LEU A O 1
ATOM 767 N N . LYS A 1 96 ? 7.872 15.319 -18.567 1.00 52.50 96 LYS A N 1
ATOM 768 C CA . LYS A 1 96 ? 7.311 16.424 -19.372 1.00 52.50 96 LYS A CA 1
ATOM 769 C C . LYS A 1 96 ? 5.967 16.077 -20.021 1.00 52.50 96 LYS A C 1
ATOM 771 O O . LYS A 1 96 ? 5.199 16.991 -20.321 1.00 52.50 96 LYS A O 1
ATOM 776 N N . LEU A 1 97 ? 5.702 14.797 -20.286 1.00 49.72 97 LEU A N 1
ATOM 777 C CA . LEU A 1 97 ? 4.409 14.314 -20.775 1.00 49.72 97 LEU A CA 1
ATOM 778 C C . LEU A 1 97 ? 3.410 14.146 -19.620 1.00 49.72 97 LEU A C 1
ATOM 780 O O . LEU A 1 97 ? 2.270 14.584 -19.756 1.00 49.72 97 LEU A O 1
ATOM 784 N N . ALA A 1 98 ? 3.851 13.616 -18.476 1.00 51.94 98 ALA A N 1
ATOM 785 C CA . ALA A 1 98 ? 3.062 13.493 -17.251 1.00 51.94 98 ALA A CA 1
ATOM 786 C C . ALA A 1 98 ? 2.602 14.866 -16.733 1.00 51.94 98 ALA A C 1
ATOM 788 O O . ALA A 1 98 ? 1.413 15.070 -16.525 1.00 51.94 98 ALA A O 1
ATOM 789 N N . GLY A 1 99 ? 3.501 15.853 -16.677 1.00 47.75 99 GLY A N 1
ATOM 790 C CA . GLY A 1 99 ? 3.192 17.225 -16.266 1.00 47.75 99 GLY A CA 1
ATOM 791 C C . GLY A 1 99 ? 2.250 17.986 -17.213 1.00 47.75 99 GLY A C 1
ATOM 792 O O . GLY A 1 99 ? 1.712 19.026 -16.837 1.00 47.75 99 GLY A O 1
ATOM 793 N N . LYS A 1 100 ? 2.003 17.488 -18.439 1.00 45.94 100 LYS A N 1
ATOM 794 C CA . LYS A 1 100 ? 0.929 18.002 -19.316 1.00 45.94 100 LYS A CA 1
ATOM 795 C C . LYS A 1 100 ? -0.441 17.416 -18.983 1.00 45.94 100 LYS A C 1
ATOM 797 O O . LYS A 1 100 ? -1.450 18.037 -19.324 1.00 45.94 100 LYS A O 1
ATOM 802 N N . VAL A 1 101 ? -0.496 16.259 -18.324 1.00 45.59 101 VAL A N 1
ATOM 803 C CA . VAL A 1 101 ? -1.722 15.697 -17.751 1.00 45.59 101 VAL A CA 1
ATOM 804 C C . VAL A 1 101 ? -1.966 16.426 -16.433 1.00 45.59 101 VAL A C 1
ATOM 806 O O . VAL A 1 101 ? -1.742 15.920 -15.341 1.00 45.59 101 VAL A O 1
ATOM 809 N N . VAL A 1 102 ? -2.358 17.696 -16.560 1.00 45.34 102 VAL A N 1
ATOM 810 C CA . VAL A 1 102 ? -2.698 18.552 -15.427 1.00 45.34 102 VAL A CA 1
ATOM 811 C C . VAL A 1 102 ? -3.839 17.890 -14.675 1.00 45.34 102 VAL A C 1
ATOM 813 O O . VAL A 1 102 ? -4.929 17.701 -15.222 1.00 45.34 102 VAL A O 1
ATOM 816 N N . PHE A 1 103 ? -3.582 17.576 -13.411 1.00 42.19 103 PHE A N 1
ATOM 817 C CA . PHE A 1 103 ? -4.577 17.155 -12.445 1.00 42.19 103 PHE A CA 1
ATOM 818 C C . PHE A 1 103 ? -5.579 18.299 -12.221 1.00 42.19 103 PHE A C 1
ATOM 820 O O . PHE A 1 103 ? -5.493 19.066 -11.269 1.00 42.19 103 PHE A O 1
ATOM 827 N N . LYS A 1 104 ? -6.544 18.448 -13.134 1.00 37.19 104 LYS A N 1
ATOM 828 C CA . LYS A 1 104 ? -7.792 19.172 -12.885 1.00 37.19 104 LYS A CA 1
ATOM 829 C C . LYS A 1 104 ? -8.697 18.262 -12.053 1.00 37.19 104 LYS A C 1
ATOM 831 O O . LYS A 1 104 ? -9.743 17.829 -12.518 1.00 37.19 104 LYS A O 1
ATOM 836 N N . THR A 1 105 ? -8.276 17.957 -10.832 1.00 38.06 105 THR A N 1
ATOM 837 C CA . THR A 1 105 ? -9.195 17.477 -9.805 1.00 38.06 105 THR A CA 1
ATOM 838 C C . THR A 1 105 ? -9.218 18.526 -8.713 1.00 38.06 105 THR A C 1
ATOM 840 O O . THR A 1 105 ? -8.222 18.830 -8.064 1.00 38.06 105 THR A O 1
ATOM 843 N N . SER A 1 106 ? -10.390 19.131 -8.61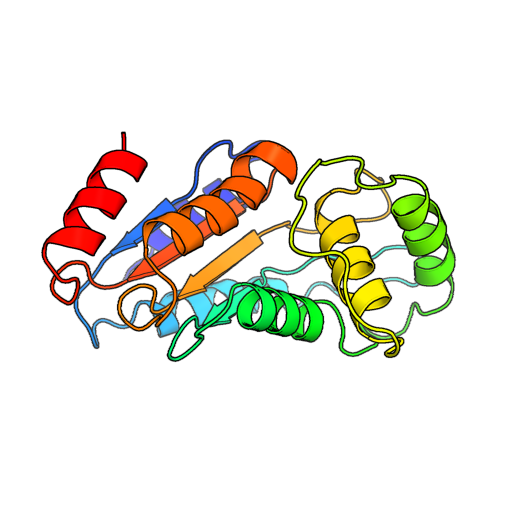1 1.00 35.03 106 SER A N 1
ATOM 844 C CA . SER A 1 106 ? -10.868 19.987 -7.545 1.00 35.03 106 SER A CA 1
ATOM 845 C C . SER A 1 106 ? -10.664 19.316 -6.190 1.00 35.03 106 SER A C 1
ATOM 847 O O . SER A 1 106 ? -11.494 18.526 -5.744 1.00 35.03 106 SER A O 1
ATOM 849 N N . MET A 1 107 ? -9.559 19.632 -5.537 1.00 35.59 107 MET A N 1
ATOM 850 C CA . MET A 1 107 ? -9.441 19.521 -4.096 1.00 35.59 107 MET A CA 1
ATOM 851 C C . MET A 1 107 ? -8.884 20.855 -3.624 1.00 35.59 107 MET A C 1
ATOM 853 O O . MET A 1 107 ? -7.672 21.040 -3.551 1.00 35.59 107 MET A O 1
ATOM 857 N N . ASP A 1 108 ? -9.802 21.798 -3.389 1.00 34.56 108 ASP A N 1
ATOM 858 C CA . ASP A 1 108 ? -9.557 22.994 -2.584 1.00 34.56 108 ASP A CA 1
ATOM 859 C C . ASP A 1 108 ? -9.125 22.530 -1.189 1.00 34.56 108 ASP A C 1
ATOM 861 O O . ASP A 1 108 ? -9.935 22.346 -0.284 1.00 34.56 108 ASP A O 1
ATOM 865 N N . PHE A 1 109 ? -7.830 22.292 -1.029 1.00 39.66 109 PHE A N 1
ATOM 866 C CA . PHE A 1 109 ? -7.177 22.290 0.266 1.00 39.66 109 PHE A CA 1
ATOM 867 C C . PHE A 1 109 ? -6.248 23.497 0.276 1.00 39.66 109 PHE A C 1
ATOM 869 O O . PHE A 1 109 ? -5.103 23.420 -0.152 1.00 39.66 109 PHE A O 1
ATOM 876 N N . ASN A 1 110 ? -6.832 24.607 0.732 1.00 32.22 110 ASN A N 1
ATOM 877 C CA . ASN A 1 110 ? -6.220 25.873 1.118 1.00 32.22 110 ASN A CA 1
ATOM 878 C C . ASN A 1 110 ? -5.204 26.477 0.134 1.00 32.22 110 ASN A C 1
ATOM 880 O O . ASN A 1 110 ? -4.009 26.189 0.159 1.00 32.22 110 ASN A O 1
ATOM 884 N N . GLU A 1 111 ? -5.688 27.464 -0.626 1.00 44.09 111 GLU A N 1
ATOM 885 C CA . GLU A 1 111 ? -4.914 28.675 -0.893 1.00 44.09 111 GLU A CA 1
ATOM 886 C C . GLU A 1 111 ? -4.460 29.265 0.448 1.00 44.09 111 GLU A C 1
ATOM 888 O O . GLU A 1 111 ? -5.237 29.933 1.118 1.00 44.09 111 GLU A O 1
ATOM 893 N N . ASP A 1 112 ? -3.223 28.999 0.862 1.00 36.69 112 ASP A N 1
ATOM 894 C CA . ASP A 1 112 ? -2.399 30.037 1.471 1.00 36.69 112 ASP A CA 1
ATOM 895 C C . ASP A 1 112 ? -0.931 29.622 1.618 1.00 36.69 112 ASP A C 1
ATOM 897 O O . ASP A 1 112 ? -0.585 28.516 2.021 1.00 36.69 112 ASP A O 1
ATOM 901 N N . SER A 1 113 ? -0.074 30.611 1.366 1.00 36.03 113 SER A N 1
ATOM 902 C CA . SER A 1 113 ? 1.360 30.691 1.675 1.00 36.03 113 SER A CA 1
ATOM 903 C C . SER A 1 113 ? 2.361 29.912 0.798 1.00 36.03 113 SER A C 1
ATOM 905 O O . SER A 1 113 ? 2.683 28.751 0.993 1.00 36.03 113 SER A O 1
ATOM 907 N N . LYS A 1 114 ? 2.881 30.665 -0.181 1.00 40.97 114 LYS A N 1
ATOM 908 C CA . LYS A 1 114 ? 4.300 30.891 -0.520 1.00 40.97 114 LYS A CA 1
ATOM 909 C C . LYS A 1 114 ? 5.355 29.865 -0.066 1.00 40.97 114 LYS A C 1
ATOM 911 O O . LYS A 1 114 ? 5.522 29.621 1.117 1.00 40.97 114 LYS A O 1
ATOM 916 N N . GLU A 1 115 ? 6.198 29.543 -1.053 1.00 42.78 115 GLU A N 1
ATOM 917 C CA . GLU A 1 115 ? 7.554 28.978 -0.956 1.00 42.78 115 GLU A CA 1
ATOM 918 C C . GLU A 1 115 ? 7.640 27.545 -0.421 1.00 42.78 115 GLU A C 1
ATOM 920 O O . GLU A 1 115 ? 7.710 27.311 0.772 1.00 42.78 115 GLU A O 1
ATOM 925 N N . ASP A 1 116 ? 7.701 26.576 -1.341 1.00 30.23 116 ASP A N 1
ATOM 926 C CA . ASP A 1 116 ? 8.871 25.696 -1.443 1.00 30.23 116 ASP A CA 1
ATOM 927 C C . ASP A 1 116 ? 8.751 24.766 -2.659 1.00 30.23 116 ASP A C 1
ATOM 929 O O . ASP A 1 116 ? 7.743 24.092 -2.877 1.00 30.23 116 ASP A O 1
ATOM 933 N N . GLY A 1 117 ? 9.815 24.698 -3.465 1.00 33.28 117 GLY A N 1
ATOM 934 C CA . GLY A 1 117 ? 9.929 23.893 -4.694 1.00 33.28 117 GLY A CA 1
ATOM 935 C C . GLY A 1 117 ? 9.872 22.366 -4.504 1.00 33.28 117 GLY A C 1
ATOM 936 O O . GLY A 1 117 ? 10.314 21.628 -5.378 1.00 33.28 117 GLY A O 1
ATOM 937 N N . SER A 1 118 ? 9.338 21.903 -3.376 1.00 38.00 118 SER A N 1
ATOM 938 C CA . SER A 1 118 ? 9.106 20.509 -2.993 1.00 38.00 118 SER A CA 1
ATOM 939 C C . SER A 1 118 ? 7.702 20.031 -3.397 1.00 38.00 118 SER A C 1
ATOM 941 O O . SER A 1 118 ? 7.545 18.934 -3.927 1.00 38.00 118 SER A O 1
ATOM 943 N N . PHE A 1 119 ? 6.684 20.889 -3.256 1.00 30.55 119 PHE A N 1
ATOM 944 C CA . PHE A 1 119 ? 5.274 20.498 -3.422 1.00 30.55 119 PHE A CA 1
ATOM 945 C C . PHE A 1 119 ? 4.855 20.257 -4.885 1.00 30.55 119 PHE A C 1
ATOM 947 O O . PHE A 1 119 ? 3.908 19.535 -5.177 1.00 30.55 119 PHE A O 1
ATOM 954 N N . SER A 1 120 ? 5.592 20.844 -5.830 1.00 36.97 120 SER A N 1
ATOM 955 C CA . SER A 1 120 ? 5.424 20.582 -7.266 1.00 36.97 120 SER A CA 1
ATOM 956 C C . SER A 1 120 ? 5.945 19.189 -7.655 1.00 36.97 120 SER A C 1
ATOM 958 O O . SER A 1 120 ? 5.356 18.514 -8.494 1.00 36.97 120 SER A O 1
ATOM 960 N N . ALA A 1 121 ? 7.012 18.719 -7.000 1.00 35.97 121 ALA A N 1
ATOM 961 C CA . ALA A 1 121 ? 7.655 17.443 -7.315 1.00 35.97 121 ALA A CA 1
ATOM 962 C C . ALA A 1 121 ? 6.901 16.224 -6.747 1.00 35.97 121 ALA A C 1
ATOM 964 O O . ALA A 1 121 ? 6.949 15.145 -7.345 1.00 35.97 121 ALA A O 1
ATOM 965 N N . THR A 1 122 ? 6.189 16.396 -5.626 1.00 47.97 122 THR A N 1
ATOM 966 C CA . THR A 1 122 ? 5.372 15.340 -5.003 1.00 47.97 122 THR A CA 1
ATOM 967 C C . THR A 1 122 ? 4.151 14.967 -5.854 1.00 47.97 122 THR A C 1
ATOM 969 O O . THR A 1 122 ? 3.786 13.800 -5.980 1.00 47.97 122 THR A O 1
ATOM 972 N N . LEU A 1 123 ? 3.541 15.933 -6.548 1.00 50.34 123 LEU A N 1
ATOM 973 C CA . LEU A 1 123 ? 2.457 15.656 -7.503 1.00 50.34 123 LEU A CA 1
ATOM 974 C C . LEU A 1 123 ? 2.964 15.030 -8.816 1.00 50.34 123 LEU A C 1
ATOM 976 O O . LEU A 1 123 ? 2.277 14.201 -9.422 1.00 50.34 123 LEU A O 1
ATOM 980 N N . ASP A 1 124 ? 4.173 15.391 -9.246 1.00 57.12 124 ASP A N 1
ATOM 981 C CA . ASP A 1 124 ? 4.762 14.932 -10.512 1.00 57.12 124 ASP A CA 1
ATOM 982 C C . ASP A 1 124 ? 5.135 13.435 -10.468 1.00 57.12 124 ASP A C 1
ATOM 984 O O . ASP A 1 124 ? 4.966 12.702 -11.443 1.00 57.12 124 ASP A O 1
ATOM 988 N N . SER A 1 125 ? 5.554 12.937 -9.301 1.00 61.97 125 SER A N 1
ATOM 989 C CA . SER A 1 125 ? 5.944 11.531 -9.117 1.00 61.97 125 SER A CA 1
ATOM 990 C C . SER A 1 125 ? 4.730 10.596 -9.054 1.00 61.97 125 SER A C 1
ATOM 992 O O . SER A 1 125 ? 4.706 9.566 -9.729 1.00 61.97 125 SER A O 1
ATOM 994 N N . LEU A 1 126 ? 3.662 10.979 -8.344 1.00 67.88 126 LEU A N 1
ATOM 995 C CA . LEU A 1 126 ? 2.394 10.233 -8.344 1.00 67.88 126 LEU A CA 1
ATOM 996 C C . LEU A 1 126 ? 1.724 10.202 -9.724 1.00 67.88 126 LEU A C 1
ATOM 998 O O . LEU A 1 126 ? 0.984 9.264 -10.034 1.00 67.88 126 LEU A O 1
ATOM 1002 N N . SER A 1 127 ? 2.005 11.189 -10.576 1.00 67.31 127 SER A N 1
ATOM 1003 C CA . SER A 1 127 ? 1.521 11.208 -11.958 1.00 67.31 127 SER A CA 1
ATOM 1004 C C . SER A 1 127 ? 2.104 10.056 -12.787 1.00 67.31 127 SER A C 1
ATOM 1006 O O . SER A 1 127 ? 1.411 9.538 -13.661 1.00 67.31 127 SER A O 1
ATOM 1008 N N . LEU A 1 128 ? 3.301 9.543 -12.465 1.00 70.56 128 LEU A N 1
ATOM 1009 C CA . LEU A 1 128 ? 3.853 8.334 -13.104 1.00 70.56 128 LEU A CA 1
ATOM 1010 C C . LEU A 1 128 ? 2.968 7.098 -12.895 1.00 70.56 128 LEU A C 1
ATOM 1012 O O . LEU A 1 128 ? 2.876 6.240 -13.774 1.00 70.56 128 LEU A O 1
ATOM 1016 N N . LEU A 1 129 ? 2.263 7.023 -11.762 1.00 75.75 129 LEU A N 1
ATOM 1017 C CA . LEU A 1 129 ? 1.297 5.954 -11.507 1.00 75.75 129 LEU A CA 1
ATOM 1018 C C . LEU A 1 129 ? 0.040 6.096 -12.379 1.00 75.75 129 LEU A C 1
ATOM 1020 O O . LEU A 1 129 ? -0.657 5.112 -12.600 1.00 75.75 129 LEU A O 1
ATOM 1024 N N . GLN A 1 130 ? -0.232 7.269 -12.953 1.00 72.06 130 GLN A N 1
ATOM 1025 C CA . GLN A 1 130 ? -1.387 7.510 -13.828 1.00 72.06 130 GLN A CA 1
ATOM 1026 C C . GLN A 1 130 ? -1.046 7.404 -15.318 1.00 72.06 130 GLN A C 1
ATOM 1028 O O . GLN A 1 130 ? -1.906 7.025 -16.115 1.00 72.06 130 GLN A O 1
ATOM 1033 N N . VAL A 1 131 ? 0.201 7.684 -15.708 1.00 70.12 131 VAL A N 1
ATOM 1034 C CA . VAL A 1 131 ? 0.623 7.652 -17.115 1.00 70.12 131 VAL A CA 1
ATOM 1035 C C . VAL A 1 131 ? 0.418 6.256 -17.712 1.00 70.12 131 VAL A C 1
ATOM 1037 O O . VAL A 1 131 ? 0.804 5.236 -17.132 1.00 70.12 131 VAL A O 1
ATOM 1040 N N . LYS A 1 132 ? -0.218 6.222 -18.885 1.00 65.81 132 LYS A N 1
ATOM 1041 C CA . LYS A 1 132 ? -0.318 5.052 -19.760 1.00 65.81 132 LYS A CA 1
ATOM 1042 C C . LYS A 1 132 ? 0.604 5.304 -20.948 1.00 65.81 132 LYS A C 1
ATOM 1044 O O . LYS A 1 132 ? 0.191 5.920 -21.925 1.00 65.81 132 LYS A O 1
ATOM 1049 N N . ASP A 1 133 ? 1.858 4.904 -20.805 1.00 68.88 133 ASP A N 1
ATOM 1050 C CA . ASP A 1 133 ? 2.893 5.029 -21.828 1.00 68.88 133 ASP A CA 1
ATOM 1051 C C . ASP A 1 133 ? 3.616 3.686 -21.928 1.00 68.88 133 ASP A C 1
ATOM 1053 O O . ASP A 1 133 ? 3.965 3.098 -20.903 1.00 68.88 133 ASP A O 1
ATOM 1057 N N . ASP A 1 134 ? 3.816 3.191 -23.149 1.00 70.31 134 ASP A N 1
ATOM 1058 C CA . ASP A 1 134 ? 4.424 1.881 -23.394 1.00 70.31 134 ASP A CA 1
ATOM 1059 C C . ASP A 1 134 ? 5.873 1.793 -22.897 1.00 70.31 134 ASP A C 1
ATOM 1061 O O . ASP A 1 134 ? 6.380 0.687 -22.708 1.00 70.31 134 ASP A O 1
ATOM 1065 N N . SER A 1 135 ? 6.522 2.932 -22.653 1.00 65.62 135 SER A N 1
ATOM 1066 C CA . SER A 1 135 ? 7.857 3.023 -22.060 1.00 65.62 135 SER A CA 1
ATOM 1067 C C . SER A 1 135 ? 7.899 2.811 -20.543 1.00 65.62 135 SER A C 1
ATOM 1069 O O . SER A 1 135 ? 8.979 2.632 -19.972 1.00 65.62 135 SER A O 1
ATOM 1071 N N . ILE A 1 136 ? 6.737 2.821 -19.882 1.00 72.75 136 ILE A N 1
ATOM 1072 C CA . ILE A 1 136 ? 6.597 2.502 -18.462 1.00 72.75 136 ILE A CA 1
ATOM 1073 C C . ILE A 1 136 ? 6.162 1.041 -18.358 1.00 72.75 136 ILE A C 1
ATOM 1075 O O . ILE A 1 136 ? 5.004 0.686 -18.584 1.00 72.75 136 ILE A O 1
ATOM 1079 N N . LYS A 1 137 ? 7.116 0.181 -18.015 1.00 77.06 137 LYS A N 1
ATOM 1080 C CA . LYS A 1 137 ? 6.910 -1.248 -17.774 1.00 77.06 137 LYS A CA 1
ATOM 1081 C C . LYS A 1 137 ? 6.760 -1.524 -16.279 1.00 77.06 137 LYS A C 1
ATOM 1083 O O . LYS A 1 137 ? 6.888 -0.637 -15.439 1.00 77.06 137 LYS A O 1
ATOM 1088 N N . GLY A 1 138 ? 6.524 -2.786 -15.939 1.00 80.75 138 GLY A N 1
ATOM 1089 C CA . GLY A 1 138 ? 6.426 -3.237 -14.554 1.00 80.75 138 GLY A CA 1
ATOM 1090 C C . GLY A 1 138 ? 5.021 -3.112 -13.973 1.00 80.75 138 GLY A C 1
ATOM 1091 O O . GLY A 1 138 ? 4.038 -2.952 -14.696 1.00 80.75 138 GLY A O 1
ATOM 1092 N N . VAL A 1 139 ? 4.923 -3.245 -12.652 1.00 82.88 139 VAL A N 1
ATOM 1093 C CA . VAL A 1 139 ? 3.641 -3.388 -11.955 1.00 82.88 139 VAL A CA 1
ATOM 1094 C C . VAL A 1 139 ? 3.391 -2.165 -11.082 1.00 82.88 139 VAL A C 1
ATOM 1096 O O . VAL A 1 139 ? 4.137 -1.893 -10.141 1.00 82.88 139 VAL A O 1
ATOM 1099 N N . LYS A 1 140 ? 2.296 -1.451 -11.362 1.00 89.00 140 LYS A N 1
ATOM 1100 C CA . LYS A 1 140 ? 1.760 -0.401 -10.486 1.00 89.00 140 LYS A CA 1
ATOM 1101 C C . LYS A 1 140 ? 1.136 -1.066 -9.265 1.00 89.00 140 LYS A C 1
ATOM 1103 O O . LYS A 1 140 ? -0.032 -1.444 -9.304 1.00 89.00 140 LYS A O 1
ATOM 1108 N N . PHE A 1 141 ? 1.936 -1.290 -8.229 1.00 92.75 141 PHE A N 1
ATOM 1109 C CA . PHE A 1 141 ? 1.527 -2.036 -7.042 1.00 92.75 141 PHE A CA 1
ATOM 1110 C C . PHE A 1 141 ? 1.904 -1.263 -5.782 1.00 92.75 141 PHE A C 1
ATOM 1112 O O . PHE A 1 141 ? 3.079 -0.996 -5.552 1.00 92.75 141 PHE A O 1
ATOM 1119 N N . LEU A 1 142 ? 0.920 -0.923 -4.957 1.00 95.56 142 LEU A N 1
ATOM 1120 C CA . LEU A 1 142 ? 1.103 -0.214 -3.695 1.00 95.56 142 LEU A CA 1
ATOM 1121 C C . LEU A 1 142 ? 0.742 -1.129 -2.530 1.00 95.56 142 LEU A C 1
ATOM 1123 O O . LEU A 1 142 ? -0.262 -1.839 -2.565 1.00 95.56 142 LEU A O 1
ATOM 1127 N N . ILE A 1 143 ? 1.565 -1.109 -1.490 1.00 97.75 143 ILE A N 1
ATOM 1128 C CA . ILE A 1 143 ? 1.338 -1.842 -0.251 1.00 97.75 143 ILE A CA 1
ATOM 1129 C C . ILE A 1 143 ? 1.302 -0.833 0.891 1.00 97.75 143 ILE A C 1
ATOM 1131 O O . ILE A 1 143 ? 2.314 -0.190 1.159 1.00 97.75 143 ILE A O 1
ATOM 1135 N N . PHE A 1 144 ? 0.171 -0.748 1.585 1.00 98.12 144 PHE A N 1
ATOM 1136 C CA . PHE A 1 144 ? -0.000 0.048 2.799 1.00 98.12 144 PHE A CA 1
ATOM 1137 C C . PHE A 1 144 ? -0.027 -0.889 4.007 1.00 98.12 144 PHE A C 1
ATOM 1139 O O . PHE A 1 144 ? -0.920 -1.727 4.119 1.00 98.12 144 PHE A O 1
ATOM 1146 N N . ASP A 1 145 ? 0.967 -0.786 4.883 1.00 98.00 145 ASP A N 1
ATOM 1147 C CA . ASP A 1 145 ? 1.125 -1.628 6.074 1.00 98.00 145 ASP A CA 1
ATOM 1148 C C . ASP A 1 145 ? 0.886 -0.838 7.359 1.00 98.00 145 ASP A C 1
ATOM 1150 O O . ASP A 1 145 ? 1.158 0.358 7.407 1.00 98.00 145 ASP A O 1
ATOM 1154 N N . ASP A 1 146 ? 0.443 -1.527 8.408 1.00 96.56 146 ASP A N 1
ATOM 1155 C CA . ASP A 1 146 ? 0.135 -0.962 9.726 1.00 96.56 146 ASP A CA 1
ATOM 1156 C C . ASP A 1 146 ? -0.963 0.128 9.714 1.00 96.56 146 ASP A C 1
ATOM 1158 O O . ASP A 1 146 ? -0.839 1.149 10.402 1.00 96.56 146 ASP A O 1
ATOM 1162 N N . ILE A 1 147 ? -2.064 -0.072 8.974 1.00 96.19 147 ILE A N 1
ATOM 1163 C CA . ILE A 1 147 ? -3.174 0.909 8.926 1.00 96.19 147 ILE A CA 1
ATOM 1164 C C . ILE A 1 147 ? -3.814 1.166 10.296 1.00 96.19 147 ILE A C 1
ATOM 1166 O O . ILE A 1 147 ? -4.283 2.265 10.568 1.00 96.19 147 ILE A O 1
ATOM 1170 N N . GLU A 1 148 ? -3.795 0.179 11.194 1.00 96.12 148 GLU A N 1
ATOM 1171 C CA . GLU A 1 148 ? -4.294 0.315 12.563 1.00 96.12 148 GLU A CA 1
ATOM 1172 C C . GLU A 1 148 ? -3.386 1.148 13.477 1.00 96.12 148 GLU A C 1
ATOM 1174 O O . GLU A 1 148 ? -3.739 1.400 14.627 1.00 96.12 148 GLU A O 1
ATOM 1179 N N . ARG A 1 149 ? -2.205 1.545 12.989 1.00 95.25 149 ARG A N 1
ATOM 1180 C CA . ARG A 1 149 ? -1.230 2.383 13.703 1.00 95.25 149 ARG A CA 1
ATOM 1181 C C . ARG A 1 149 ? -0.973 3.711 12.990 1.00 95.25 149 ARG A C 1
ATOM 1183 O O . ARG A 1 149 ? -0.035 4.424 13.349 1.00 95.25 149 ARG A O 1
ATOM 1190 N N . CYS A 1 150 ? -1.773 4.017 11.973 1.00 96.94 150 CYS A N 1
ATOM 1191 C CA . CYS A 1 150 ? -1.799 5.323 11.342 1.00 96.94 150 CYS A CA 1
ATOM 1192 C C . CYS A 1 150 ? -2.554 6.309 12.240 1.00 96.94 150 CYS A C 1
ATOM 1194 O O . CYS A 1 150 ? -3.533 5.935 12.886 1.00 96.94 150 CYS A O 1
ATOM 1196 N N . LEU A 1 151 ? -2.078 7.551 12.309 1.00 97.25 151 LEU A N 1
ATOM 1197 C CA . LEU A 1 151 ? -2.723 8.616 13.078 1.00 97.25 151 LEU A CA 1
ATOM 1198 C C . LEU A 1 151 ? -3.752 9.388 12.236 1.00 97.25 151 LEU A C 1
ATOM 1200 O O . LEU A 1 151 ? -4.578 10.103 12.799 1.00 97.25 151 LEU A O 1
ATOM 1204 N N . ILE A 1 152 ? -3.729 9.214 10.910 1.00 95.81 152 ILE A N 1
ATOM 1205 C CA . ILE A 1 152 ? -4.745 9.729 9.985 1.00 95.81 152 ILE A CA 1
ATOM 1206 C C . ILE A 1 152 ? -6.087 9.050 10.277 1.00 95.81 152 ILE A C 1
ATOM 1208 O O . ILE A 1 152 ? -6.156 7.851 10.559 1.00 95.81 152 ILE A O 1
ATOM 1212 N N . GLU A 1 153 ? -7.173 9.812 10.173 1.00 96.25 153 GLU A N 1
ATOM 1213 C CA . GLU A 1 153 ? -8.521 9.279 10.336 1.00 96.25 153 GLU A CA 1
ATOM 1214 C C . GLU A 1 153 ? -8.812 8.202 9.275 1.00 96.25 153 GLU A C 1
ATOM 1216 O O . GLU A 1 153 ? -8.496 8.359 8.096 1.00 96.25 153 GLU A O 1
ATOM 1221 N N . MET A 1 154 ? -9.399 7.075 9.690 1.00 95.38 154 MET A N 1
ATOM 1222 C CA . MET A 1 154 ? -9.519 5.883 8.841 1.00 95.38 154 MET A CA 1
ATOM 1223 C C . MET A 1 154 ? -10.259 6.161 7.527 1.00 95.38 154 MET A C 1
ATOM 1225 O O . MET A 1 154 ? -9.864 5.639 6.487 1.00 95.38 154 MET A O 1
ATOM 1229 N N . LYS A 1 155 ? -11.311 6.986 7.539 1.00 94.62 155 LYS A N 1
ATOM 1230 C CA . LYS A 1 155 ? -12.051 7.338 6.322 1.00 94.62 155 LYS A CA 1
ATOM 1231 C C . LYS A 1 155 ? -11.197 8.159 5.359 1.00 94.62 155 LYS A C 1
ATOM 1233 O O . LYS A 1 155 ? -11.253 7.913 4.156 1.00 94.62 155 LYS A O 1
ATOM 1238 N N . GLU A 1 156 ? -10.404 9.100 5.867 1.00 94.50 156 GLU A N 1
ATOM 1239 C CA . GLU A 1 156 ? -9.449 9.864 5.058 1.00 94.50 156 GLU A CA 1
ATOM 1240 C C . GLU A 1 156 ? -8.370 8.947 4.462 1.00 94.50 156 GLU A C 1
ATOM 1242 O O . GLU A 1 156 ? -8.136 8.979 3.252 1.00 94.50 156 GLU A O 1
ATOM 1247 N N . LEU A 1 157 ? -7.780 8.068 5.280 1.00 95.81 157 LEU A N 1
ATOM 1248 C CA . LEU A 1 157 ? -6.776 7.099 4.839 1.00 95.81 157 LEU A CA 1
ATOM 1249 C C . LEU A 1 157 ? -7.323 6.173 3.743 1.00 95.81 157 LEU A C 1
ATOM 1251 O O . LEU A 1 157 ? -6.703 6.026 2.691 1.00 95.81 157 LEU A O 1
ATOM 1255 N N . LEU A 1 158 ? -8.489 5.560 3.964 1.00 94.88 158 LEU A N 1
ATOM 1256 C CA . LEU A 1 158 ? -9.098 4.644 3.000 1.00 94.88 158 LEU A CA 1
ATOM 1257 C C . LEU A 1 158 ? -9.570 5.368 1.736 1.00 94.88 158 LEU A C 1
ATOM 1259 O O . LEU A 1 158 ? -9.402 4.828 0.645 1.00 94.88 158 LEU A O 1
ATOM 1263 N N . GLY A 1 159 ? -10.082 6.598 1.849 1.00 92.19 159 GLY A N 1
ATOM 1264 C CA . GLY A 1 159 ? -10.407 7.435 0.692 1.00 92.19 159 GLY A CA 1
ATOM 1265 C C . GLY A 1 159 ? -9.174 7.739 -0.164 1.00 92.19 159 GLY A C 1
ATOM 1266 O O . GLY A 1 159 ? -9.217 7.612 -1.389 1.00 92.19 159 GLY A O 1
ATOM 1267 N N . PHE A 1 160 ? -8.045 8.058 0.477 1.00 91.50 160 PHE A N 1
ATOM 1268 C CA . PHE A 1 160 ? -6.774 8.262 -0.214 1.00 91.50 160 PHE A CA 1
ATOM 1269 C C . PHE A 1 160 ? -6.236 6.976 -0.859 1.00 91.50 160 PHE A C 1
ATOM 1271 O O . PHE A 1 160 ? -5.730 7.011 -1.977 1.00 91.50 160 PHE A O 1
ATOM 1278 N N . ILE A 1 161 ? -6.369 5.824 -0.198 1.00 93.50 161 ILE A N 1
ATOM 1279 C CA . ILE A 1 161 ? -5.978 4.528 -0.771 1.00 93.50 161 ILE A CA 1
ATOM 1280 C C . ILE A 1 161 ? -6.862 4.177 -1.981 1.00 93.50 161 ILE A C 1
ATOM 1282 O O . ILE A 1 161 ? -6.346 3.745 -3.015 1.00 93.50 161 ILE A O 1
ATOM 1286 N N . ASN A 1 162 ? -8.176 4.399 -1.878 1.00 91.00 162 ASN A N 1
ATOM 1287 C CA . ASN A 1 162 ? -9.142 4.072 -2.927 1.00 91.00 162 ASN A CA 1
ATOM 1288 C C . ASN A 1 162 ? -8.883 4.846 -4.228 1.00 91.00 162 ASN A C 1
ATOM 1290 O O . ASN A 1 162 ? -9.021 4.296 -5.320 1.00 91.00 162 ASN A O 1
ATOM 1294 N N . TYR A 1 163 ? -8.393 6.084 -4.118 1.00 88.62 163 TYR A N 1
ATOM 1295 C CA . TYR A 1 163 ? -7.973 6.889 -5.264 1.00 88.62 163 TYR A CA 1
ATOM 1296 C C . TYR A 1 163 ? -7.005 6.136 -6.203 1.00 88.62 163 TYR A C 1
ATOM 1298 O O . TYR A 1 163 ? -7.134 6.211 -7.426 1.00 88.62 163 TYR A O 1
ATOM 1306 N N . PHE A 1 164 ? -6.060 5.359 -5.661 1.00 89.44 164 PHE A N 1
ATOM 1307 C CA . PHE A 1 164 ? -5.109 4.606 -6.485 1.00 89.44 164 PHE A CA 1
ATOM 1308 C C . PHE A 1 164 ? -5.747 3.434 -7.231 1.00 89.44 164 PHE A C 1
ATOM 1310 O O . PHE A 1 164 ? -5.308 3.101 -8.333 1.00 89.44 164 PHE A O 1
ATOM 1317 N N . VAL A 1 165 ? -6.776 2.822 -6.649 1.00 90.00 165 VAL A N 1
ATOM 1318 C CA . VAL A 1 165 ? -7.526 1.740 -7.290 1.00 90.00 165 VAL A CA 1
ATOM 1319 C C . VAL A 1 165 ? -8.368 2.309 -8.430 1.00 90.00 165 VAL A C 1
ATOM 1321 O O . VAL A 1 165 ? -8.237 1.868 -9.570 1.00 90.00 165 VAL A O 1
ATOM 1324 N N . GLU A 1 166 ? -9.181 3.327 -8.140 1.00 85.19 166 GLU A N 1
ATOM 1325 C CA . GLU A 1 166 ? -10.184 3.850 -9.075 1.00 85.19 166 GLU A CA 1
ATOM 1326 C C . GLU A 1 166 ? -9.590 4.713 -10.191 1.00 85.19 166 GLU A C 1
ATOM 1328 O O . GLU A 1 166 ? -10.025 4.631 -11.342 1.00 85.19 166 GLU A O 1
ATOM 1333 N N . HIS A 1 167 ? -8.593 5.542 -9.873 1.00 83.00 167 HIS A N 1
ATOM 1334 C CA . HIS A 1 167 ? -8.099 6.560 -10.804 1.00 83.00 167 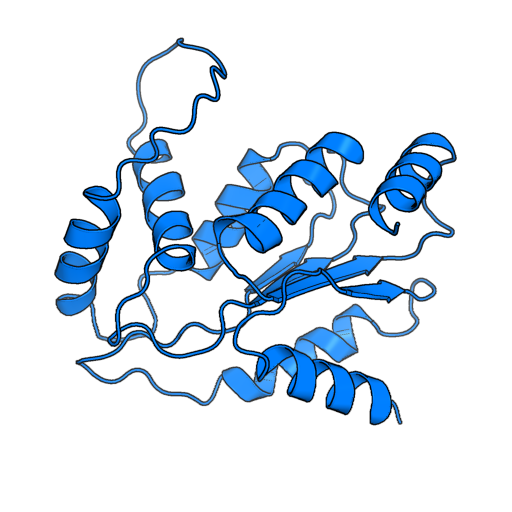HIS A CA 1
ATOM 1335 C C . HIS A 1 167 ? -6.716 6.249 -11.376 1.00 83.00 167 HIS A C 1
ATOM 1337 O O . HIS A 1 167 ? -6.428 6.635 -12.510 1.00 83.00 167 HIS A O 1
ATOM 1343 N N . CYS A 1 168 ? -5.870 5.519 -10.644 1.00 82.75 168 CYS A N 1
ATOM 1344 C CA . CYS A 1 168 ? -4.523 5.169 -11.112 1.00 82.75 168 CYS A CA 1
ATOM 1345 C C . CYS A 1 168 ? -4.433 3.756 -11.713 1.00 82.75 168 CYS A C 1
ATOM 1347 O O . CYS A 1 168 ? -3.419 3.424 -12.330 1.00 82.75 168 CYS A O 1
ATOM 1349 N N . ASN A 1 169 ? -5.484 2.935 -11.572 1.00 86.44 169 ASN A N 1
ATOM 1350 C CA . ASN A 1 169 ? -5.483 1.517 -11.949 1.00 86.44 169 ASN A CA 1
ATOM 1351 C C . ASN A 1 169 ? -4.310 0.746 -11.305 1.00 86.44 169 ASN A C 1
ATOM 1353 O O . ASN A 1 169 ? -3.656 -0.082 -11.945 1.00 86.44 169 ASN A O 1
ATOM 1357 N N . CYS A 1 170 ? -3.996 1.078 -10.051 1.00 90.94 170 CYS A N 1
ATOM 1358 C CA . CYS A 1 170 ? -2.964 0.406 -9.275 1.00 90.94 170 CYS A CA 1
ATOM 1359 C C . CYS A 1 170 ? -3.524 -0.850 -8.606 1.00 90.94 170 CYS A C 1
ATOM 1361 O O . CYS A 1 170 ? -4.648 -0.871 -8.106 1.00 90.94 170 CYS A O 1
ATOM 1363 N N . HIS A 1 171 ? -2.677 -1.863 -8.492 1.00 95.25 171 HIS A N 1
ATOM 1364 C CA . HIS A 1 171 ? -2.854 -2.926 -7.518 1.00 95.25 171 HIS A CA 1
ATOM 1365 C C . HIS A 1 171 ? -2.596 -2.361 -6.132 1.00 95.25 171 HIS A C 1
ATOM 1367 O O . HIS A 1 171 ? -1.598 -1.668 -5.921 1.00 95.25 171 HIS A O 1
ATOM 1373 N N . VAL A 1 172 ? -3.469 -2.668 -5.184 1.00 96.69 172 VAL A N 1
ATOM 1374 C CA . VAL A 1 172 ? -3.349 -2.172 -3.818 1.00 96.69 172 VAL A CA 1
ATOM 1375 C C . VAL A 1 172 ? -3.502 -3.330 -2.849 1.00 96.69 172 VAL A C 1
ATOM 1377 O O . VAL A 1 172 ? -4.497 -4.055 -2.875 1.00 96.69 172 VAL A O 1
ATOM 1380 N N . VAL A 1 173 ? -2.520 -3.482 -1.964 1.00 97.88 173 VAL A N 1
ATOM 1381 C CA . VAL A 1 173 ? -2.609 -4.363 -0.802 1.00 97.88 173 VAL A CA 1
ATOM 1382 C C . VAL A 1 173 ? -2.581 -3.529 0.464 1.00 97.88 173 VAL A C 1
ATOM 1384 O O . VAL A 1 173 ? -1.662 -2.749 0.690 1.00 97.88 173 VAL A O 1
ATOM 1387 N N . VAL A 1 174 ? -3.569 -3.743 1.320 1.00 97.69 174 VAL A N 1
ATOM 1388 C CA . VAL A 1 174 ? -3.610 -3.194 2.670 1.00 97.69 174 VAL A CA 1
ATOM 1389 C C . VAL A 1 174 ? -3.274 -4.309 3.651 1.00 97.69 174 VAL A C 1
ATOM 1391 O O . VAL A 1 174 ? -3.832 -5.403 3.581 1.00 97.69 174 VAL A O 1
ATOM 1394 N N . ILE A 1 175 ? -2.352 -4.064 4.569 1.00 97.62 175 ILE A N 1
ATOM 1395 C CA . ILE A 1 175 ? -1.954 -5.013 5.603 1.00 97.62 175 ILE A CA 1
ATOM 1396 C C . ILE A 1 175 ? -2.378 -4.438 6.949 1.00 97.62 175 ILE A C 1
ATOM 1398 O O . ILE A 1 175 ? -2.132 -3.272 7.244 1.00 97.62 175 ILE A O 1
ATOM 1402 N N . GLY A 1 176 ? -3.004 -5.272 7.776 1.00 95.94 176 GLY A N 1
ATOM 1403 C CA . GLY A 1 176 ? -3.371 -4.846 9.119 1.00 95.94 176 GLY A CA 1
ATOM 1404 C C . GLY A 1 176 ? -3.891 -5.959 10.013 1.00 95.94 176 GLY A C 1
ATOM 1405 O O . GLY A 1 176 ? -4.106 -7.105 9.592 1.00 95.94 176 GLY A O 1
ATOM 1406 N N . ASP A 1 177 ? -4.071 -5.614 11.281 1.00 96.38 177 ASP A N 1
ATOM 1407 C CA . ASP A 1 177 ? -4.750 -6.432 12.281 1.00 96.38 177 ASP A CA 1
ATOM 1408 C C . ASP A 1 177 ? -6.005 -5.722 12.798 1.00 96.38 177 ASP A C 1
ATOM 1410 O O . ASP A 1 177 ? -5.962 -4.888 13.700 1.00 96.38 177 ASP A O 1
ATOM 1414 N N . GLU A 1 178 ? -7.159 -6.120 12.269 1.00 94.00 178 GLU A N 1
ATOM 1415 C CA . GLU A 1 178 ? -8.464 -5.545 12.620 1.00 94.00 178 GLU A CA 1
ATOM 1416 C C . GLU A 1 178 ? -8.865 -5.725 14.095 1.00 94.00 178 GLU A C 1
ATOM 1418 O O . GLU A 1 178 ? -9.877 -5.174 14.541 1.00 94.00 178 GLU A O 1
ATOM 1423 N N . ASN A 1 179 ? -8.136 -6.543 14.859 1.00 94.69 179 ASN A N 1
ATOM 1424 C CA . ASN A 1 179 ? -8.359 -6.680 16.299 1.00 94.69 179 ASN A CA 1
ATOM 1425 C C . ASN A 1 179 ? -7.787 -5.502 17.095 1.00 94.69 179 ASN A C 1
ATOM 1427 O O . ASN A 1 179 ? -8.197 -5.304 18.234 1.00 94.69 179 ASN A O 1
ATOM 1431 N N . HIS A 1 180 ? -6.875 -4.737 16.497 1.00 94.62 180 HIS A N 1
ATOM 1432 C CA . HIS A 1 180 ? -6.243 -3.568 17.106 1.00 94.62 180 HIS A CA 1
ATOM 1433 C C . HIS A 1 180 ? -6.851 -2.246 16.619 1.00 94.62 180 HIS A C 1
ATOM 1435 O O . HIS A 1 180 ? -6.407 -1.182 17.033 1.00 94.62 180 HIS A O 1
ATOM 1441 N N . LEU A 1 181 ? -7.891 -2.307 15.783 1.00 93.94 181 LEU A N 1
ATOM 1442 C CA . LEU A 1 181 ? -8.698 -1.146 15.427 1.00 93.94 181 LEU A CA 1
ATOM 1443 C C . LEU A 1 181 ? -9.736 -0.855 16.510 1.00 93.94 181 LEU A C 1
ATOM 1445 O O . LEU A 1 181 ? -10.444 -1.752 16.978 1.00 93.94 181 LEU A O 1
ATOM 1449 N N . GLU A 1 182 ? -9.882 0.423 16.847 1.00 94.00 182 GLU A N 1
ATOM 1450 C CA . GLU A 1 182 ? -11.002 0.899 17.652 1.00 94.00 182 GLU A CA 1
ATOM 1451 C C . GLU A 1 182 ? -12.342 0.735 16.916 1.00 94.00 182 GLU A C 1
ATOM 1453 O O . GLU A 1 182 ? -12.401 0.509 15.706 1.00 94.00 182 GLU A O 1
ATOM 1458 N N . LYS A 1 183 ? -13.454 0.871 17.651 1.00 94.88 183 LYS A N 1
ATOM 1459 C CA . LYS A 1 183 ? -14.807 0.622 17.122 1.00 94.88 183 LYS A CA 1
ATOM 1460 C C . LYS A 1 183 ? -15.135 1.454 15.880 1.00 94.88 183 LYS A C 1
ATOM 1462 O O . LYS A 1 183 ? -15.702 0.908 14.940 1.00 94.88 183 LYS A O 1
ATOM 1467 N N . LEU A 1 184 ? -14.797 2.746 15.890 1.00 94.62 184 LEU A N 1
ATOM 1468 C CA . LEU A 1 184 ? -15.108 3.664 14.791 1.00 94.62 184 LEU A CA 1
ATOM 1469 C C . LEU A 1 184 ? -14.283 3.344 13.527 1.00 94.62 184 LEU A C 1
ATOM 1471 O O . LEU A 1 184 ? -14.902 2.995 12.524 1.00 94.62 184 LEU A O 1
ATOM 1475 N N . PRO A 1 185 ? -12.931 3.328 13.560 1.00 93.94 185 PRO A N 1
ATOM 1476 C CA . PRO A 1 185 ? -12.117 2.884 12.424 1.00 93.94 185 PRO A CA 1
ATOM 1477 C C . PRO A 1 185 ? -12.512 1.512 11.874 1.00 93.94 185 PRO A C 1
ATOM 1479 O O . PRO A 1 185 ? -12.514 1.296 10.666 1.00 93.94 185 PRO A O 1
ATOM 1482 N N . LYS A 1 186 ? -12.882 0.574 12.752 1.00 95.25 186 LYS A N 1
ATOM 1483 C CA . LYS A 1 186 ? -13.306 -0.767 12.346 1.00 95.25 186 LYS A CA 1
ATOM 1484 C C . LYS A 1 186 ? -14.637 -0.774 11.593 1.00 95.25 186 LYS A C 1
ATOM 1486 O O . LYS A 1 186 ? -14.783 -1.560 10.663 1.00 95.25 186 LYS A O 1
ATOM 1491 N N . ALA A 1 187 ? -15.590 0.070 11.992 1.00 94.69 187 ALA A N 1
ATOM 1492 C CA . ALA A 1 187 ? -16.857 0.227 11.283 1.00 94.69 187 ALA A CA 1
ATOM 1493 C C . ALA A 1 187 ? -16.633 0.840 9.894 1.00 94.69 187 ALA A C 1
ATOM 1495 O O . ALA A 1 187 ? -17.091 0.270 8.910 1.00 94.69 187 ALA A O 1
ATOM 1496 N N . VAL A 1 188 ? -15.832 1.910 9.817 1.00 94.12 188 VAL A N 1
ATOM 1497 C CA . VAL A 1 188 ? -15.452 2.547 8.545 1.00 94.12 188 VAL A CA 1
ATOM 1498 C C . VAL A 1 188 ? -14.778 1.538 7.614 1.00 94.12 188 VAL A C 1
ATOM 1500 O O . VAL A 1 188 ? -15.193 1.377 6.475 1.00 94.12 188 VAL A O 1
ATOM 1503 N N . LEU A 1 189 ? -13.790 0.780 8.102 1.00 93.75 189 LEU A N 1
ATOM 1504 C CA . LEU A 1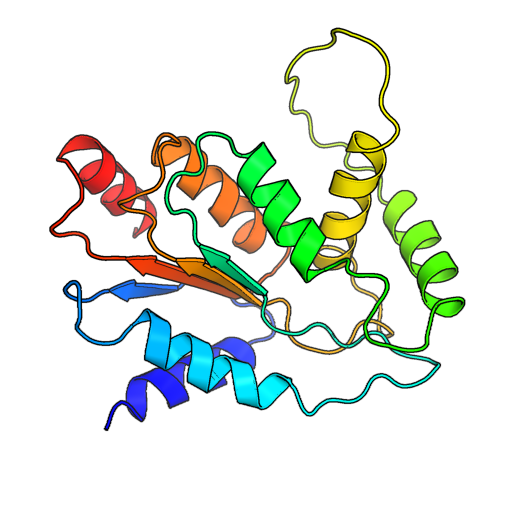 189 ? -13.153 -0.273 7.307 1.00 93.75 189 LEU A CA 1
ATOM 1505 C C . LEU A 1 189 ? -14.151 -1.350 6.842 1.00 93.75 189 LEU A C 1
ATOM 1507 O O . LEU A 1 189 ? -13.942 -1.960 5.799 1.00 93.75 189 LEU A O 1
ATOM 1511 N N . GLY A 1 190 ? -15.208 -1.611 7.614 1.00 92.62 190 GLY A N 1
ATOM 1512 C CA . GLY A 1 190 ? -16.290 -2.518 7.238 1.00 92.62 190 GLY A CA 1
ATOM 1513 C C . GLY A 1 190 ? -17.074 -2.032 6.020 1.00 92.62 190 GLY A C 1
ATOM 1514 O O . GLY A 1 190 ? -17.284 -2.819 5.106 1.00 92.62 190 GLY A O 1
ATOM 1515 N N . GLU A 1 191 ? -17.432 -0.748 5.981 1.00 90.62 191 GLU A N 1
ATOM 1516 C CA . GLU A 1 191 ? -18.152 -0.126 4.855 1.00 90.62 191 GLU A CA 1
ATOM 1517 C C . GLU A 1 191 ? -17.328 -0.153 3.558 1.00 90.62 191 GLU A C 1
ATOM 1519 O O . GLU A 1 191 ? -17.872 -0.357 2.482 1.00 90.62 191 GLU A O 1
ATOM 1524 N N . PHE A 1 192 ? -16.002 -0.016 3.653 1.00 85.69 192 PHE A N 1
ATOM 1525 C CA . PHE A 1 192 ? -15.091 -0.064 2.498 1.00 85.69 192 PHE A CA 1
ATOM 1526 C C . PHE A 1 192 ? -14.829 -1.477 1.947 1.00 85.69 192 PHE A C 1
ATOM 1528 O O . PHE A 1 192 ? -14.113 -1.624 0.956 1.00 85.69 192 PHE A O 1
ATOM 1535 N N . LYS A 1 193 ? -15.325 -2.525 2.611 1.00 84.88 193 LYS A N 1
ATOM 1536 C CA . LYS A 1 193 ? -15.170 -3.920 2.164 1.00 84.88 193 LYS A CA 1
ATOM 1537 C C . LYS A 1 193 ? -16.345 -4.421 1.323 1.00 84.88 193 LYS A C 1
ATOM 1539 O O . LYS A 1 193 ? -16.235 -5.531 0.798 1.00 84.88 193 LYS A O 1
ATOM 1544 N N . GLU A 1 194 ? -17.446 -3.673 1.281 1.00 61.84 194 GLU A N 1
ATOM 1545 C CA . GLU A 1 194 ? -18.655 -3.983 0.501 1.00 61.84 194 GLU A CA 1
ATOM 1546 C C . GLU A 1 194 ? -18.496 -3.585 -0.970 1.00 61.84 194 GLU A C 1
ATOM 1548 O O . GLU A 1 194 ? -18.968 -4.374 -1.822 1.00 61.84 194 GLU A O 1
#

Secondary structure (DSSP, 8-state):
--HHHHHHHHHHHT-S---SEEEEE--TTSSHHHHHHHHHGGGTT-PPPTT-EEE--EEEE-TT--SHHHHHHHHHHHH-SS-STT-HHHHHHHHHHHTTS---------------TTHHHHHHHHHHTT---TTEEE--EEEEE-GGG--S-HHHHHHHHHHHHHTT--EEEEEE-TTSS-HHHHHHHHHTT-

Organism: NCBI:txid1073351

Sequence (194 aa):
MNTLILDFLNSYADNTNPQYAVMLKGKWGCGKTHLIKEWKKKFDGTADTDEEITLKPIYISTYGMDSVNDIKTAIDRELNPFFYSKTGRFIKGVLKLAGKVVFKTSMDFNEDSKEDGSFSATLDSLSLLQVKDDSIKGVKFLIFDDIERCLIEMKELLGFINYFVEHCNCHVVVIGDENHLEKLPKAVLGEFKE